Protein AF-A0A6P5YUI1-F1 (afdb_monomer)

Foldseek 3Di:
DAEAEEPADDPVLVVVLVVVLCVVVVHDDDDPWDFPDFDADPVRHTQWTAIPPGDIDGDDDDDDDDDDQPQPPQPAEQEQQQDGPDPPDGDFAQNHFYQAPVVRDTDGDNAPVRRVVSVVSNVVSVVCVVVVHDDDGHHDWDWDWDDDDPDIYIYTHDHDDDKDKAFASPSPDPHGYIYMD

Nearest PDB structures (foldseek):
  7btj-assembly4_D  TM=9.429E-01  e=5.957E-18  Cenchrus americanus
  5jcl-assembly2_B  TM=9.118E-01  e=2.483E-18  Oryza sativa Japonica Group
  7bvi-assembly1_A  TM=9.181E-01  e=5.596E-18  Cenchrus americanus
  5jcl-assembly1_A  TM=9.139E-01  e=5.596E-18  Oryza sativa Japonica Group
  6krt-assembly2_B  TM=9.156E-01  e=1.429E-17  Deschampsia antarctica

Organism: Durio zibethinus (NCBI:txid66656)

Structure (mmCIF, N/CA/C/O backbone):
data_AF-A0A6P5YUI1-F1
#
_entry.id   AF-A0A6P5YUI1-F1
#
loop_
_atom_site.group_PDB
_atom_site.id
_atom_site.type_symbol
_atom_site.label_atom_id
_atom_site.label_alt_id
_atom_site.label_comp_id
_atom_site.label_asym_id
_atom_site.label_entity_id
_atom_site.label_seq_id
_atom_site.pdbx_PDB_ins_code
_atom_site.Cartn_x
_atom_site.Cartn_y
_atom_site.Cartn_z
_atom_site.occupancy
_atom_site.B_iso_or_equiv
_atom_site.auth_seq_id
_atom_site.auth_comp_id
_atom_site.auth_asym_id
_atom_site.auth_atom_id
_atom_site.pdbx_PDB_model_num
ATOM 1 N N . MET A 1 1 ? 21.558 6.296 0.530 1.00 33.91 1 MET A N 1
ATOM 2 C CA . MET A 1 1 ? 20.127 6.399 0.878 1.00 33.91 1 MET A CA 1
ATOM 3 C C . MET A 1 1 ? 19.526 7.570 0.117 1.00 33.91 1 MET A C 1
ATOM 5 O O . MET A 1 1 ? 19.720 8.718 0.504 1.00 33.91 1 MET A O 1
ATOM 9 N N . VAL A 1 2 ? 18.907 7.284 -1.026 1.00 38.41 2 VAL A N 1
ATOM 10 C CA . VAL A 1 2 ? 18.010 8.235 -1.693 1.00 38.41 2 VAL A CA 1
ATOM 11 C C . VAL A 1 2 ? 16.747 8.286 -0.837 1.00 38.41 2 VAL A C 1
ATOM 13 O O . VAL A 1 2 ? 16.292 7.231 -0.417 1.00 38.41 2 VAL A O 1
ATOM 16 N N . SER A 1 3 ? 16.256 9.473 -0.491 1.00 35.56 3 SER A N 1
ATOM 17 C CA . SER A 1 3 ? 14.959 9.656 0.165 1.00 35.56 3 SER A CA 1
ATOM 18 C C . SER A 1 3 ? 14.182 10.624 -0.707 1.00 35.56 3 SER A C 1
ATOM 20 O O . SER A 1 3 ? 14.600 11.772 -0.867 1.00 35.56 3 SER A O 1
ATOM 22 N N . VAL A 1 4 ? 13.136 10.105 -1.339 1.00 47.56 4 VAL A N 1
ATOM 23 C CA . VAL A 1 4 ? 12.165 10.869 -2.123 1.00 47.56 4 VAL A CA 1
ATOM 24 C C . VAL A 1 4 ? 10.967 11.082 -1.213 1.00 47.56 4 VAL A C 1
ATOM 26 O O . VAL A 1 4 ? 10.466 10.105 -0.664 1.00 47.56 4 VAL A O 1
ATOM 29 N N . HIS A 1 5 ? 10.564 12.334 -1.027 1.00 42.25 5 HIS A N 1
ATOM 30 C CA . HIS A 1 5 ? 9.388 12.723 -0.256 1.00 42.25 5 HIS A CA 1
ATOM 31 C C . HIS A 1 5 ? 8.395 13.315 -1.258 1.00 42.25 5 HIS A C 1
ATOM 33 O O . HIS A 1 5 ? 8.744 14.282 -1.941 1.00 42.25 5 HIS A O 1
ATOM 39 N N . CYS A 1 6 ? 7.227 12.689 -1.409 1.00 47.78 6 CYS A N 1
ATOM 40 C CA . CYS A 1 6 ? 6.253 13.073 -2.430 1.00 47.78 6 CYS A CA 1
ATOM 41 C C . CYS A 1 6 ? 4.835 13.228 -1.865 1.00 47.78 6 CYS A C 1
ATOM 43 O O . CYS A 1 6 ? 4.167 12.204 -1.702 1.00 47.78 6 CYS A O 1
ATOM 45 N N . PRO A 1 7 ? 4.366 14.457 -1.597 1.00 40.66 7 PRO A N 1
ATOM 46 C CA . PRO A 1 7 ? 2.944 14.762 -1.485 1.00 40.66 7 PRO A CA 1
ATOM 47 C C . PRO A 1 7 ? 2.399 15.305 -2.815 1.00 40.66 7 PRO A C 1
ATOM 49 O O . PRO A 1 7 ? 2.278 16.505 -2.949 1.00 40.66 7 PRO A O 1
ATOM 52 N N . GLY A 1 8 ? 2.104 14.438 -3.789 1.00 46.53 8 GLY A N 1
ATOM 53 C CA . GLY A 1 8 ? 1.708 14.818 -5.159 1.00 46.53 8 GLY A CA 1
ATOM 54 C C . GLY A 1 8 ? 2.676 14.237 -6.196 1.00 46.53 8 GLY A C 1
ATOM 55 O O . GLY A 1 8 ? 3.890 14.446 -6.176 1.00 46.53 8 GLY A O 1
ATOM 56 N N . PHE A 1 9 ? 2.174 13.343 -7.038 1.00 54.16 9 PHE A N 1
ATOM 57 C CA . PHE A 1 9 ? 2.972 12.296 -7.683 1.00 54.16 9 PHE A CA 1
ATOM 58 C C . PHE A 1 9 ? 2.935 12.451 -9.197 1.00 54.16 9 PHE A C 1
ATOM 60 O O . PHE A 1 9 ? 1.870 12.354 -9.795 1.00 54.16 9 PHE A O 1
ATOM 67 N N . SER A 1 10 ? 4.107 12.581 -9.826 1.00 56.62 10 SER A N 1
ATOM 68 C CA . SER A 1 10 ? 4.243 12.418 -11.277 1.00 56.62 10 SER A CA 1
ATOM 69 C C . SER A 1 10 ? 4.590 10.958 -11.564 1.00 56.62 10 SER A C 1
ATOM 71 O O . SER A 1 10 ? 5.744 10.552 -11.352 1.00 56.62 10 SER A O 1
ATOM 73 N N . PRO A 1 11 ? 3.654 10.154 -12.105 1.00 63.16 11 PRO A N 1
ATOM 74 C CA . PRO A 1 11 ? 3.940 8.765 -12.444 1.00 63.16 11 PRO A CA 1
ATOM 75 C C . PRO A 1 11 ? 5.081 8.666 -13.459 1.00 63.16 11 PRO A C 1
ATOM 77 O O . PRO A 1 11 ? 5.866 7.720 -13.440 1.00 63.16 11 PRO A O 1
ATOM 80 N N . LEU A 1 12 ? 5.201 9.658 -14.347 1.00 62.53 12 LEU A N 1
ATOM 81 C CA . LEU A 1 12 ? 6.101 9.618 -15.491 1.00 62.53 12 LEU A CA 1
ATOM 82 C C . LEU A 1 12 ? 7.571 9.817 -15.096 1.00 62.53 12 LEU A C 1
ATOM 84 O O . LEU A 1 12 ? 8.423 9.036 -15.526 1.00 62.53 12 LEU A O 1
ATOM 88 N N . ALA A 1 13 ? 7.871 10.807 -14.246 1.00 62.62 13 ALA A N 1
ATOM 89 C CA . ALA A 1 13 ? 9.236 11.076 -13.786 1.00 62.62 13 ALA A CA 1
ATOM 90 C C . ALA A 1 13 ? 9.784 9.915 -12.940 1.00 62.62 13 ALA A C 1
ATOM 92 O O . ALA A 1 13 ? 10.922 9.470 -13.128 1.00 62.62 13 ALA A O 1
ATOM 93 N N . LEU A 1 14 ? 8.944 9.348 -12.067 1.00 66.25 14 LEU A N 1
ATOM 94 C CA . LEU A 1 14 ? 9.307 8.179 -11.275 1.00 66.25 14 LEU A CA 1
ATOM 95 C C . LEU A 1 14 ? 9.553 6.957 -12.165 1.00 66.25 14 LEU A C 1
ATOM 97 O O . LEU A 1 14 ? 10.593 6.305 -12.037 1.00 66.25 14 LEU A O 1
ATOM 101 N N . LEU A 1 15 ? 8.636 6.671 -13.092 1.00 72.25 15 LEU A N 1
ATOM 102 C CA . LEU A 1 15 ? 8.754 5.535 -14.001 1.00 72.25 15 LEU A CA 1
ATOM 103 C C . LEU A 1 15 ? 10.006 5.649 -14.874 1.00 72.25 15 LEU A C 1
ATOM 105 O O . LEU A 1 15 ? 10.654 4.636 -15.135 1.00 72.25 15 LEU A O 1
ATOM 109 N N . LEU A 1 16 ? 10.362 6.858 -15.314 1.00 69.38 16 LEU A N 1
ATOM 110 C CA . LEU A 1 16 ? 11.584 7.109 -16.073 1.00 69.38 16 LEU A CA 1
ATOM 111 C C . LEU A 1 16 ? 12.833 6.860 -15.217 1.00 69.38 16 LEU A C 1
ATOM 113 O O . LEU A 1 16 ? 13.726 6.132 -15.653 1.00 69.38 16 LEU A O 1
ATOM 117 N N . SER A 1 17 ? 12.859 7.361 -13.976 1.00 70.62 17 SER A N 1
ATOM 118 C CA . SER A 1 17 ? 13.970 7.111 -13.046 1.00 70.62 17 SER A CA 1
ATOM 119 C C . SER A 1 17 ? 14.163 5.613 -12.769 1.00 70.62 17 SER A C 1
ATOM 121 O O . SER A 1 17 ? 15.284 5.111 -12.812 1.00 70.62 17 SER A O 1
ATOM 123 N N . MET A 1 18 ? 13.073 4.862 -12.564 1.00 75.31 18 MET A N 1
ATOM 124 C CA . MET A 1 18 ? 13.122 3.415 -12.334 1.00 75.31 18 MET A CA 1
ATOM 125 C C . MET A 1 18 ? 13.614 2.665 -13.565 1.00 75.31 18 MET A C 1
ATOM 127 O O . MET A 1 18 ? 14.425 1.754 -13.431 1.00 75.31 18 MET A O 1
ATOM 131 N N . ARG A 1 19 ? 13.161 3.053 -14.765 1.00 73.50 19 ARG A N 1
ATOM 132 C CA . ARG A 1 19 ? 13.632 2.450 -16.019 1.00 73.50 19 ARG A CA 1
ATOM 133 C C . ARG A 1 19 ? 15.140 2.594 -16.159 1.00 73.50 19 ARG A C 1
ATOM 135 O O . ARG A 1 19 ? 15.795 1.605 -16.456 1.00 73.50 19 ARG A O 1
ATOM 142 N N . ILE A 1 20 ? 15.674 3.790 -15.923 1.00 70.44 20 ILE A N 1
ATOM 143 C CA . ILE A 1 20 ? 17.103 4.050 -16.115 1.00 70.44 20 ILE A CA 1
ATOM 144 C C . ILE A 1 20 ? 17.933 3.328 -15.050 1.00 70.44 20 ILE A C 1
ATOM 146 O O . ILE A 1 20 ? 18.902 2.660 -15.394 1.00 70.44 20 ILE A O 1
ATOM 150 N N . VAL A 1 21 ? 17.520 3.358 -13.778 1.00 75.25 21 VAL A N 1
ATOM 151 C CA . VAL A 1 21 ? 18.238 2.633 -12.713 1.00 75.25 21 VAL A CA 1
ATOM 152 C C . VAL A 1 21 ? 18.229 1.121 -12.947 1.00 75.25 21 VAL A C 1
ATOM 154 O O . VAL A 1 21 ? 19.249 0.467 -12.742 1.00 75.25 21 VAL A O 1
ATOM 157 N N . ASN A 1 22 ? 17.106 0.562 -13.398 1.00 79.38 22 ASN A N 1
ATOM 158 C CA . ASN A 1 22 ? 17.002 -0.865 -13.696 1.00 79.38 22 ASN A CA 1
ATOM 159 C C . ASN A 1 22 ? 17.818 -1.243 -14.943 1.00 79.38 22 ASN A C 1
ATOM 161 O O . ASN A 1 22 ? 18.540 -2.238 -14.916 1.00 79.38 22 ASN A O 1
ATOM 165 N N . ALA A 1 23 ? 17.772 -0.425 -15.999 1.00 79.19 23 ALA A N 1
ATOM 166 C CA . ALA A 1 23 ? 18.559 -0.640 -17.212 1.00 79.19 23 ALA A CA 1
ATOM 167 C C . ALA A 1 23 ? 20.071 -0.586 -16.935 1.00 79.19 23 ALA A C 1
ATOM 169 O O . ALA A 1 23 ? 20.799 -1.471 -17.377 1.00 79.19 23 ALA A O 1
ATOM 170 N N . ASN A 1 24 ? 20.534 0.371 -16.121 1.00 78.50 24 ASN A N 1
ATOM 171 C CA . ASN A 1 24 ? 21.935 0.465 -15.685 1.00 78.50 24 ASN A CA 1
ATOM 172 C C . ASN A 1 24 ? 22.405 -0.773 -14.901 1.00 78.50 24 ASN A C 1
ATOM 174 O O . ASN A 1 24 ? 23.604 -0.999 -14.764 1.00 78.50 24 ASN A O 1
ATOM 178 N N . LYS A 1 25 ? 21.470 -1.577 -14.386 1.00 81.44 25 LYS A N 1
ATOM 179 C CA . LYS A 1 25 ? 21.729 -2.824 -13.656 1.00 81.44 25 LYS A CA 1
ATOM 180 C C . LYS A 1 25 ? 21.504 -4.075 -14.510 1.00 81.44 25 LYS A C 1
ATOM 182 O O . LYS A 1 25 ? 21.452 -5.175 -13.973 1.00 81.44 25 LYS A O 1
ATOM 187 N N . GLY A 1 26 ? 21.353 -3.918 -15.827 1.00 84.94 26 GLY A N 1
ATOM 188 C CA . GLY A 1 26 ? 21.152 -5.024 -16.766 1.00 84.94 26 GLY A CA 1
ATOM 189 C C . GLY A 1 26 ? 19.742 -5.623 -16.750 1.00 84.94 26 GLY A C 1
ATOM 190 O O . GLY A 1 26 ? 19.509 -6.647 -17.388 1.00 84.94 26 GLY A O 1
ATOM 191 N N . ILE A 1 27 ? 18.782 -5.003 -16.053 1.00 85.44 27 ILE A N 1
ATOM 192 C CA . ILE A 1 27 ? 17.396 -5.479 -16.008 1.00 85.44 27 ILE A CA 1
ATOM 193 C C . ILE A 1 27 ? 16.668 -5.008 -17.269 1.00 85.44 27 ILE A C 1
ATOM 195 O O . ILE A 1 27 ? 16.445 -3.810 -17.471 1.00 85.44 27 ILE A O 1
ATOM 199 N N . LYS A 1 28 ? 16.236 -5.961 -18.101 1.00 83.88 28 LYS A N 1
ATOM 200 C CA . LYS A 1 28 ? 15.398 -5.678 -19.268 1.00 83.88 28 LYS A CA 1
ATOM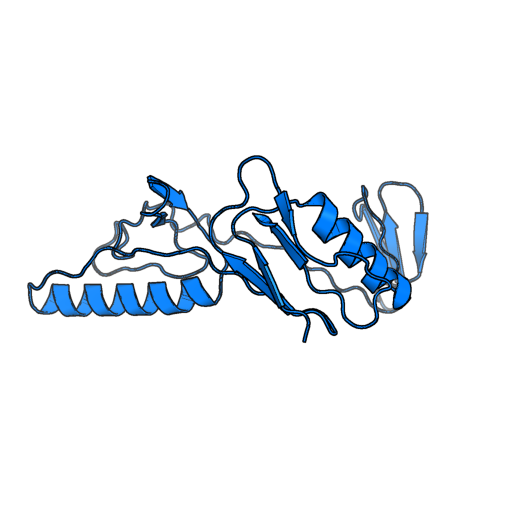 201 C C . LYS A 1 28 ? 13.934 -5.523 -18.851 1.00 83.88 28 LYS A C 1
ATOM 203 O O . LYS A 1 28 ? 13.347 -6.433 -18.278 1.00 83.88 28 LYS A O 1
ATOM 208 N N . ILE A 1 29 ? 13.328 -4.381 -19.181 1.00 83.12 29 ILE A N 1
ATOM 209 C CA . ILE A 1 29 ? 11.907 -4.110 -18.924 1.00 83.12 29 ILE A CA 1
ATOM 210 C C . ILE A 1 29 ? 11.150 -4.101 -20.250 1.00 83.12 29 ILE A C 1
ATOM 212 O O . ILE A 1 29 ? 11.406 -3.251 -21.101 1.00 83.12 29 ILE A O 1
ATOM 216 N N . ILE A 1 30 ? 10.182 -5.004 -20.397 1.00 83.31 30 ILE A N 1
ATOM 217 C CA . ILE A 1 30 ? 9.278 -5.066 -21.551 1.00 83.31 30 ILE A CA 1
ATOM 218 C C . ILE A 1 30 ? 7.912 -4.533 -21.104 1.00 83.31 30 ILE A C 1
ATOM 220 O O . ILE A 1 30 ? 7.391 -4.948 -20.072 1.00 83.31 30 ILE A O 1
ATOM 224 N N . LYS A 1 31 ? 7.354 -3.563 -21.834 1.00 83.75 31 LYS A N 1
ATOM 225 C CA . LYS A 1 31 ? 6.094 -2.879 -21.486 1.00 83.75 31 LYS A CA 1
ATOM 226 C C . LYS A 1 31 ? 5.061 -3.040 -22.591 1.00 83.75 31 LYS A C 1
ATOM 228 O O . LYS A 1 31 ? 5.410 -3.392 -23.711 1.00 83.75 31 LYS A O 1
ATOM 233 N N . GLY A 1 32 ? 3.804 -2.725 -22.275 1.00 83.62 32 GLY A N 1
ATOM 234 C CA . GLY A 1 32 ? 2.720 -2.719 -23.263 1.00 83.62 32 GLY A CA 1
ATOM 235 C C . GLY A 1 32 ? 2.382 -4.112 -23.795 1.00 83.62 32 GLY A C 1
ATOM 236 O O . GLY A 1 32 ? 1.893 -4.244 -24.910 1.00 83.62 32 GLY A O 1
ATOM 237 N N . THR A 1 33 ? 2.670 -5.152 -23.015 1.00 87.94 33 THR A N 1
ATOM 238 C CA . THR A 1 33 ? 2.432 -6.544 -23.385 1.00 87.94 33 THR A CA 1
ATOM 239 C C . THR A 1 33 ? 2.009 -7.346 -22.161 1.00 87.94 33 THR A C 1
ATOM 241 O O . THR A 1 33 ? 2.155 -6.886 -21.029 1.00 87.94 33 THR A O 1
ATOM 244 N N . VAL A 1 34 ? 1.478 -8.539 -22.397 1.00 85.69 34 VAL A N 1
ATOM 245 C CA . VAL A 1 34 ? 1.067 -9.502 -21.371 1.00 85.69 34 VAL A CA 1
ATOM 246 C C . VAL A 1 34 ? 1.570 -10.884 -21.766 1.00 85.69 34 VAL A C 1
ATOM 248 O O . VAL A 1 34 ? 1.728 -11.158 -22.960 1.00 85.69 34 VAL A O 1
ATOM 251 N N . ALA A 1 35 ? 1.812 -11.751 -20.785 1.00 87.56 35 ALA A N 1
ATOM 252 C CA . ALA A 1 35 ? 2.045 -13.162 -21.060 1.00 87.56 35 ALA A CA 1
ATOM 253 C C . ALA A 1 35 ? 0.754 -13.790 -21.610 1.00 87.56 35 ALA A C 1
ATOM 255 O O . ALA A 1 35 ? -0.316 -13.626 -21.029 1.00 87.56 35 ALA A O 1
ATOM 256 N N . VAL A 1 36 ? 0.855 -14.481 -22.743 1.00 91.19 36 VAL A N 1
ATOM 257 C CA . VAL A 1 36 ? -0.258 -15.198 -23.398 1.00 91.19 36 VAL A CA 1
ATOM 258 C C . VAL A 1 36 ? -0.044 -16.709 -23.419 1.00 91.19 36 VAL A C 1
ATOM 260 O O . VAL A 1 36 ? -0.925 -17.455 -23.831 1.00 91.19 36 VAL A O 1
ATOM 263 N N . GLY A 1 37 ? 1.125 -17.170 -22.982 1.00 89.00 37 GLY A N 1
ATOM 264 C CA . GLY A 1 37 ? 1.431 -18.583 -22.851 1.00 89.00 37 GLY A CA 1
ATOM 265 C C . GLY A 1 37 ? 2.841 -18.812 -22.331 1.00 89.00 37 GLY A C 1
ATOM 266 O O . GLY A 1 37 ? 3.658 -17.893 -22.273 1.00 89.00 37 GLY A O 1
ATOM 267 N N . PHE A 1 38 ? 3.117 -20.064 -21.995 1.00 92.31 38 PHE A N 1
ATOM 268 C CA . PHE A 1 38 ? 4.413 -20.534 -21.523 1.00 92.31 38 PHE A CA 1
ATOM 269 C C . PHE A 1 38 ? 4.779 -21.807 -22.284 1.00 92.31 38 PHE A C 1
ATOM 271 O O . PHE A 1 38 ? 3.888 -22.552 -22.702 1.00 92.31 38 PHE A O 1
ATOM 278 N N . THR A 1 39 ? 6.068 -22.043 -22.505 1.00 90.31 39 THR A N 1
ATOM 279 C CA . THR A 1 39 ? 6.565 -23.354 -22.947 1.00 90.31 39 THR A CA 1
ATOM 280 C C . THR A 1 39 ? 7.276 -24.034 -21.797 1.00 90.31 39 THR A C 1
ATOM 282 O O . THR A 1 39 ? 7.910 -23.366 -20.978 1.00 90.31 39 THR A O 1
ATOM 285 N N . SER A 1 40 ? 7.204 -25.360 -21.777 1.00 92.94 40 SER A N 1
ATOM 286 C CA . SER A 1 40 ? 7.905 -26.183 -20.801 1.00 92.94 40 SER A CA 1
ATOM 287 C C . SER A 1 40 ? 8.829 -27.177 -21.491 1.00 92.94 40 SER A C 1
ATOM 289 O O . SER A 1 40 ? 8.590 -27.550 -22.642 1.00 92.94 40 SER A O 1
ATOM 291 N N . ASP A 1 41 ? 9.891 -27.583 -20.802 1.00 91.25 41 ASP A N 1
ATOM 292 C CA . ASP A 1 41 ? 10.731 -28.698 -21.238 1.00 91.25 41 ASP A CA 1
ATOM 293 C C . ASP A 1 41 ? 10.055 -30.064 -20.987 1.00 91.25 41 ASP A C 1
ATOM 295 O O . ASP A 1 41 ? 8.902 -30.147 -20.554 1.00 91.25 41 ASP A O 1
ATOM 299 N N . SER A 1 42 ? 10.773 -31.159 -21.257 1.00 93.88 42 SER A N 1
ATOM 300 C CA . SER A 1 42 ? 10.275 -32.523 -21.033 1.00 93.88 42 SER A CA 1
ATOM 301 C C . SER A 1 42 ? 10.013 -32.864 -19.562 1.00 93.88 42 SER A C 1
ATOM 303 O O . SER A 1 42 ? 9.314 -33.837 -19.292 1.00 93.88 42 SER A O 1
ATOM 305 N N . ASN A 1 43 ? 10.565 -32.090 -18.623 1.00 92.25 43 ASN A N 1
ATOM 306 C CA . ASN A 1 43 ? 10.368 -32.258 -17.184 1.00 92.25 43 ASN A CA 1
ATOM 307 C C . ASN A 1 43 ? 9.191 -31.415 -16.664 1.00 92.25 43 ASN A C 1
ATOM 309 O O . ASN A 1 43 ? 8.830 -31.518 -15.493 1.00 92.25 43 ASN A O 1
ATOM 313 N N . GLY A 1 44 ? 8.576 -30.598 -17.526 1.00 87.94 44 GLY A N 1
ATOM 314 C CA . GLY A 1 44 ? 7.489 -29.691 -17.167 1.00 87.94 44 GLY A CA 1
ATOM 315 C C . GLY A 1 44 ? 7.959 -28.334 -16.638 1.00 87.94 44 GLY A C 1
ATOM 316 O O . GLY A 1 44 ? 7.115 -27.506 -16.291 1.00 87.94 44 GLY A O 1
ATOM 317 N N . GLU A 1 45 ? 9.267 -28.058 -16.617 1.00 85.31 45 GLU A N 1
ATOM 318 C CA . GLU A 1 45 ? 9.804 -26.774 -16.162 1.00 85.31 45 GLU A CA 1
ATOM 319 C C . GLU A 1 45 ? 9.569 -25.687 -17.212 1.00 85.31 45 GLU A C 1
ATOM 321 O O . GLU A 1 45 ? 9.836 -25.887 -18.398 1.00 85.31 45 GLU A O 1
ATOM 326 N N . VAL A 1 46 ? 9.067 -24.523 -16.786 1.00 88.19 46 VAL A N 1
ATOM 327 C CA . VAL A 1 46 ? 8.812 -23.389 -17.687 1.00 88.19 46 VAL A CA 1
ATOM 328 C C . VAL A 1 46 ? 10.135 -22.824 -18.196 1.00 88.19 46 VAL A C 1
ATOM 330 O O . VAL A 1 46 ? 10.950 -22.332 -17.420 1.00 88.19 46 VAL A O 1
ATOM 333 N N . THR A 1 47 ? 10.315 -22.836 -19.514 1.00 88.69 47 THR A N 1
ATOM 334 C CA . THR A 1 47 ? 11.550 -22.406 -20.186 1.00 88.69 47 THR A CA 1
ATOM 335 C C . THR A 1 47 ? 11.389 -21.119 -20.981 1.00 88.69 47 THR A C 1
ATOM 337 O O . THR A 1 47 ? 12.377 -20.415 -21.193 1.00 88.69 47 THR A O 1
ATOM 340 N N . GLU A 1 48 ? 10.172 -20.773 -21.408 1.00 88.31 48 GLU A N 1
ATOM 341 C CA . GLU A 1 48 ? 9.921 -19.540 -22.159 1.00 88.31 48 GLU A CA 1
ATOM 342 C C . GLU A 1 48 ? 8.572 -18.909 -21.805 1.00 88.31 48 GLU A C 1
ATOM 344 O O . GLU A 1 48 ? 7.592 -19.598 -21.508 1.00 88.31 48 GLU A O 1
ATOM 349 N N . VAL A 1 49 ? 8.513 -17.577 -21.897 1.00 88.06 49 VAL A N 1
ATOM 350 C CA . VAL A 1 49 ? 7.262 -16.807 -21.859 1.00 88.06 49 VAL A CA 1
ATOM 351 C C . VAL A 1 49 ? 6.929 -16.299 -23.259 1.00 88.06 49 VAL A C 1
ATOM 353 O O . VAL A 1 49 ? 7.764 -15.699 -23.940 1.00 88.06 49 VAL A O 1
ATOM 356 N N . LYS A 1 50 ? 5.685 -16.520 -23.685 1.00 85.94 50 LYS A N 1
ATOM 357 C CA . LYS A 1 50 ? 5.126 -15.963 -24.918 1.00 85.94 50 LYS A CA 1
ATOM 358 C C . LYS A 1 50 ? 4.401 -14.676 -24.579 1.00 85.94 50 LYS A C 1
ATOM 360 O O . LYS A 1 50 ? 3.467 -14.682 -23.777 1.00 85.94 50 LYS A O 1
ATOM 365 N N . LEU A 1 51 ? 4.816 -13.577 -25.193 1.00 88.25 51 LEU A N 1
ATOM 366 C CA . LEU A 1 51 ? 4.199 -12.270 -24.998 1.00 88.25 51 LEU A CA 1
ATOM 367 C C . LEU A 1 51 ? 3.208 -11.969 -26.133 1.00 88.25 51 LEU A C 1
ATOM 369 O O . LEU A 1 51 ? 3.380 -12.431 -27.258 1.00 88.25 51 LEU A O 1
ATOM 373 N N . LYS A 1 52 ? 2.152 -11.197 -25.839 1.00 84.50 52 LYS A N 1
ATOM 374 C CA . LYS A 1 52 ? 1.083 -10.857 -26.802 1.00 84.50 52 LYS A CA 1
ATOM 375 C C . LYS A 1 52 ? 1.604 -10.167 -28.070 1.00 84.50 52 LYS A C 1
ATOM 377 O O . LYS A 1 52 ? 1.019 -10.319 -29.137 1.00 84.50 52 LYS A O 1
ATOM 382 N N . VAL A 1 53 ? 2.690 -9.409 -27.948 1.00 71.31 53 VAL A N 1
ATOM 383 C CA . VAL A 1 53 ? 3.446 -8.867 -29.083 1.00 71.31 53 VAL A CA 1
ATOM 384 C C . VAL A 1 53 ? 4.572 -9.861 -29.354 1.00 71.31 53 VAL A C 1
ATOM 386 O O . VAL A 1 53 ? 5.368 -10.105 -28.453 1.00 71.31 53 VAL A O 1
ATOM 389 N N . ALA A 1 54 ? 4.549 -10.493 -30.529 1.00 56.72 54 ALA A N 1
ATOM 390 C CA . ALA A 1 54 ? 5.186 -11.773 -30.856 1.00 56.72 54 ALA A CA 1
ATOM 391 C C . ALA A 1 54 ? 6.721 -11.837 -30.681 1.00 56.72 54 ALA A C 1
ATOM 393 O O . ALA A 1 54 ? 7.469 -11.927 -31.649 1.00 56.72 54 ALA A O 1
ATOM 394 N N . GLU A 1 55 ? 7.187 -11.870 -29.436 1.00 61.34 55 GLU A N 1
ATOM 395 C CA . GLU A 1 55 ? 8.550 -12.236 -29.060 1.00 61.34 55 GLU A CA 1
ATOM 396 C C . GLU A 1 55 ? 8.490 -13.347 -28.003 1.00 61.34 55 GLU A C 1
ATOM 398 O O . GLU A 1 55 ? 7.831 -13.207 -26.966 1.00 61.34 55 GLU A O 1
ATOM 403 N N . CYS A 1 56 ? 9.164 -14.466 -28.281 1.00 63.03 56 CYS A N 1
ATOM 404 C CA . CYS A 1 56 ? 9.377 -15.541 -27.313 1.00 63.03 56 CYS A CA 1
ATOM 405 C C . CYS A 1 56 ? 10.704 -15.295 -26.596 1.00 63.03 56 CYS A C 1
ATOM 407 O O . CYS A 1 56 ? 11.716 -15.011 -27.238 1.00 63.03 56 CYS A O 1
ATOM 409 N N . TRP A 1 57 ? 10.690 -15.393 -25.269 1.00 66.69 57 TRP A N 1
ATOM 410 C CA . TRP A 1 57 ? 11.855 -15.113 -24.435 1.00 66.69 57 TRP A CA 1
ATOM 411 C C . TRP A 1 57 ? 12.240 -16.349 -23.638 1.00 66.69 57 TRP A C 1
ATOM 413 O O . TRP A 1 57 ? 11.440 -16.827 -22.835 1.00 66.69 57 TRP A O 1
ATOM 423 N N . LYS A 1 58 ? 13.477 -16.820 -23.832 1.00 71.75 58 LYS A N 1
ATOM 424 C CA . LYS A 1 58 ? 14.071 -17.897 -23.037 1.00 71.75 58 LYS A CA 1
ATOM 425 C C . LYS A 1 58 ? 14.385 -17.401 -21.629 1.00 71.75 58 LYS A C 1
ATOM 427 O O . LYS A 1 58 ? 14.985 -16.339 -21.460 1.00 71.75 58 LYS A O 1
ATOM 432 N N . LEU A 1 59 ? 13.977 -18.171 -20.630 1.00 72.81 59 LEU A N 1
ATOM 433 C CA . LEU A 1 59 ? 14.061 -17.833 -19.215 1.00 72.81 59 LEU A CA 1
ATOM 434 C C . LEU A 1 59 ? 14.701 -18.976 -18.424 1.00 72.81 59 LEU A C 1
ATOM 436 O O . LEU A 1 59 ? 14.655 -20.137 -18.819 1.00 72.81 59 LEU A O 1
ATOM 440 N N . THR A 1 60 ? 15.295 -18.622 -17.287 1.00 66.94 60 THR A N 1
ATOM 441 C CA . THR A 1 60 ? 15.811 -19.576 -16.288 1.00 66.94 60 THR A CA 1
ATOM 442 C C . THR A 1 60 ? 14.939 -19.601 -15.034 1.00 66.94 60 THR A C 1
ATOM 444 O O . THR A 1 60 ? 14.833 -20.625 -14.377 1.00 66.94 60 THR A O 1
ATOM 447 N N . LEU A 1 61 ? 14.301 -18.476 -14.699 1.00 59.88 61 LEU A N 1
ATOM 448 C CA . LEU A 1 61 ? 13.374 -18.359 -13.580 1.00 59.88 61 LEU A CA 1
ATOM 449 C C . LEU A 1 61 ? 12.267 -17.373 -13.954 1.00 59.88 61 LEU A C 1
ATOM 451 O O . LEU A 1 61 ? 12.548 -16.297 -14.488 1.00 59.88 61 LEU A O 1
ATOM 455 N N . LEU A 1 62 ? 11.024 -17.731 -13.640 1.00 75.19 62 LEU A N 1
ATOM 456 C CA . LEU A 1 62 ? 9.860 -16.866 -13.776 1.00 75.19 62 LEU A CA 1
ATOM 457 C C . LEU A 1 62 ? 9.270 -16.595 -12.390 1.00 75.19 62 LEU A C 1
ATOM 459 O O . LEU A 1 62 ? 8.861 -17.521 -11.696 1.00 75.19 62 LEU A O 1
ATOM 463 N N . LEU A 1 63 ? 9.193 -15.319 -12.010 1.00 70.19 63 LEU A N 1
ATOM 464 C CA . LEU A 1 63 ? 8.462 -14.872 -10.828 1.00 70.19 63 LEU A CA 1
ATOM 465 C C . LEU A 1 63 ? 7.184 -14.170 -11.290 1.00 70.19 63 LEU A C 1
ATOM 467 O O . LEU A 1 63 ? 7.255 -13.154 -11.982 1.00 70.19 63 LEU A O 1
ATOM 471 N N . VAL A 1 64 ? 6.028 -14.718 -10.920 1.00 76.44 64 VAL A N 1
ATOM 472 C CA . VAL A 1 64 ? 4.723 -14.117 -11.208 1.00 76.44 64 VAL A CA 1
ATOM 473 C C . VAL A 1 64 ? 4.165 -13.545 -9.914 1.00 76.44 64 VAL A C 1
ATOM 475 O O . VAL A 1 64 ? 4.042 -14.256 -8.921 1.00 76.44 64 VAL A O 1
ATOM 478 N N . LEU A 1 65 ? 3.822 -12.262 -9.940 1.00 63.16 65 LEU A N 1
ATOM 479 C CA . LEU A 1 65 ? 3.035 -11.620 -8.897 1.00 63.16 65 LEU A CA 1
ATOM 480 C C . LEU A 1 65 ? 1.642 -11.394 -9.481 1.00 63.16 65 LEU A C 1
ATOM 482 O O . LEU A 1 65 ? 1.486 -10.620 -10.424 1.00 63.16 65 LEU A O 1
ATOM 486 N N . VAL A 1 66 ? 0.660 -12.133 -8.969 1.00 60.97 66 VAL A N 1
ATOM 487 C CA . VAL A 1 66 ? -0.760 -11.913 -9.252 1.00 60.97 66 VAL A CA 1
ATOM 488 C C . VAL A 1 66 ? -1.372 -11.394 -7.962 1.00 60.97 66 VAL A C 1
ATOM 490 O O . VAL A 1 66 ? -1.310 -12.075 -6.941 1.00 60.97 66 VAL A O 1
ATOM 493 N N . GLU A 1 67 ? -1.923 -10.188 -8.000 1.00 58.62 67 GLU A N 1
ATOM 494 C CA . GLU A 1 67 ? -2.732 -9.658 -6.903 1.00 58.62 67 GLU A CA 1
ATOM 495 C C . GLU A 1 67 ? -4.087 -10.383 -6.946 1.00 58.62 67 GLU A C 1
ATOM 497 O O . GLU A 1 67 ? -4.838 -10.238 -7.913 1.00 58.62 67 GLU A O 1
ATOM 502 N N . ASP A 1 68 ? -4.369 -11.233 -5.950 1.00 51.25 68 ASP A N 1
ATOM 503 C CA . ASP A 1 68 ? -5.665 -11.907 -5.819 1.00 51.25 68 ASP A CA 1
ATOM 504 C C . ASP A 1 68 ? -6.543 -11.171 -4.802 1.00 51.25 68 ASP A C 1
ATOM 506 O O . ASP A 1 68 ? -6.150 -10.882 -3.671 1.00 51.25 68 ASP A O 1
ATOM 510 N N . LEU A 1 69 ? -7.746 -10.822 -5.247 1.00 52.75 69 LEU A N 1
ATOM 511 C CA . LEU A 1 69 ? -8.581 -9.801 -4.631 1.00 52.75 69 LEU A CA 1
ATOM 512 C C . LEU A 1 69 ? -9.507 -10.440 -3.586 1.00 52.75 69 LEU A C 1
ATOM 514 O O . LEU A 1 69 ? -10.661 -10.779 -3.874 1.00 52.75 69 LEU A O 1
ATOM 518 N N . LEU A 1 70 ? -9.044 -10.543 -2.337 1.00 46.84 70 LEU A N 1
ATOM 519 C CA . LEU A 1 70 ? -9.874 -10.966 -1.196 1.00 46.84 70 LEU A CA 1
ATOM 520 C C . LEU A 1 70 ? -10.931 -9.911 -0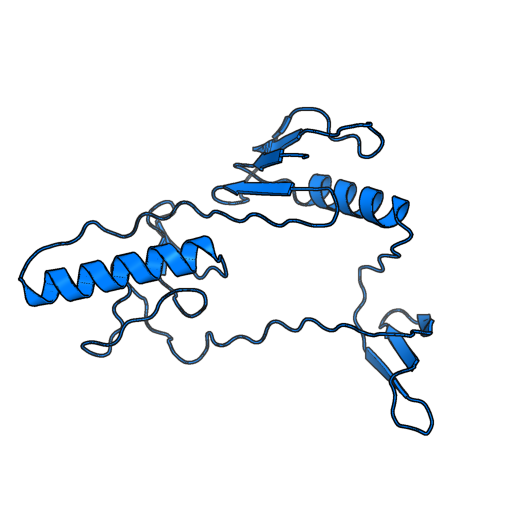.784 1.00 46.84 70 LEU A C 1
ATOM 522 O O . LEU A 1 70 ? -11.563 -10.026 0.262 1.00 46.84 70 LEU A O 1
ATOM 526 N N . GLN A 1 71 ? -11.187 -8.897 -1.618 1.00 50.72 71 GLN A N 1
ATOM 527 C CA . GLN A 1 71 ? -12.170 -7.831 -1.376 1.00 50.72 71 GLN A CA 1
ATOM 528 C C . GLN A 1 71 ? -13.638 -8.296 -1.490 1.00 50.72 71 GLN A C 1
ATOM 530 O O . GLN A 1 71 ? -14.562 -7.548 -1.169 1.00 50.72 71 GLN A O 1
ATOM 535 N N . ARG A 1 72 ? -13.911 -9.522 -1.964 1.00 46.00 72 ARG A N 1
ATOM 536 C CA . ARG A 1 72 ? -15.288 -9.941 -2.305 1.00 46.00 72 ARG A CA 1
ATOM 537 C C . ARG A 1 72 ? -16.169 -10.331 -1.113 1.00 46.00 72 ARG A C 1
ATOM 539 O O . ARG A 1 72 ? -17.388 -10.312 -1.276 1.00 46.00 72 ARG A O 1
ATOM 546 N N . TYR A 1 73 ? -15.605 -10.659 0.052 1.00 47.00 73 TYR A N 1
ATOM 547 C CA . TYR A 1 73 ? -16.373 -11.253 1.161 1.00 47.00 73 TYR A CA 1
ATOM 548 C C . TYR A 1 73 ? -16.792 -10.279 2.270 1.00 47.00 73 TYR A C 1
ATOM 550 O O . TYR A 1 73 ? -17.730 -10.577 3.004 1.00 47.00 73 TYR A O 1
ATOM 558 N N . LEU A 1 74 ? -16.185 -9.092 2.356 1.00 50.62 74 LEU A N 1
ATOM 559 C CA . LEU A 1 74 ? -16.535 -8.071 3.351 1.00 50.62 74 LEU A CA 1
ATOM 560 C C . LEU A 1 74 ? -17.008 -6.787 2.663 1.00 50.62 74 LEU A C 1
ATOM 562 O O . LEU A 1 74 ? -16.466 -5.708 2.871 1.00 50.62 74 LEU A O 1
ATOM 566 N N . LYS A 1 75 ? -18.059 -6.895 1.840 1.00 44.72 75 LYS A N 1
ATOM 567 C CA . LYS A 1 75 ? -18.795 -5.739 1.293 1.00 44.72 75 LYS A CA 1
ATOM 568 C C . LYS A 1 75 ? -19.630 -5.041 2.379 1.00 44.72 75 LYS A C 1
ATOM 570 O O . LYS A 1 75 ? -20.847 -4.923 2.265 1.00 44.72 75 LYS A O 1
ATOM 575 N N . GLY A 1 76 ? -18.982 -4.597 3.448 1.00 51.69 76 GLY A N 1
ATOM 576 C CA . GLY A 1 76 ? -19.560 -3.735 4.468 1.00 51.69 76 GLY A CA 1
ATOM 577 C C . GLY A 1 76 ? -18.719 -2.474 4.563 1.00 51.69 76 GLY A C 1
ATOM 578 O O . GLY A 1 76 ? -17.519 -2.563 4.792 1.00 51.69 76 GLY A O 1
ATOM 579 N N . ARG A 1 77 ? -19.337 -1.304 4.373 1.00 55.62 77 ARG A N 1
ATOM 580 C CA . ARG A 1 77 ? -18.693 -0.014 4.646 1.00 55.62 77 ARG A CA 1
ATOM 581 C C . ARG A 1 77 ? -18.270 -0.003 6.114 1.00 55.62 77 ARG A C 1
ATOM 583 O O . ARG A 1 77 ? -19.137 -0.022 6.987 1.00 55.62 77 ARG A O 1
ATOM 590 N N . LEU A 1 78 ? -16.970 -0.001 6.389 1.00 61.75 78 LEU A N 1
ATOM 591 C CA . LEU A 1 78 ? -16.470 0.181 7.745 1.00 61.75 78 LEU A CA 1
ATOM 592 C C . LEU A 1 78 ? -16.414 1.683 8.011 1.00 61.75 78 LEU A C 1
ATOM 594 O O . LEU A 1 78 ? -15.830 2.445 7.243 1.00 61.75 78 LEU A O 1
ATOM 598 N N . MET A 1 79 ? -17.039 2.125 9.097 1.00 71.38 79 MET A N 1
ATOM 599 C CA . MET A 1 79 ? -16.844 3.493 9.585 1.00 71.38 79 MET A CA 1
ATOM 600 C C . MET A 1 79 ? -15.475 3.605 10.285 1.00 71.38 79 MET A C 1
ATOM 602 O O . MET A 1 79 ? -14.728 2.629 10.364 1.00 71.38 79 MET A O 1
ATOM 606 N N . PHE A 1 80 ? -15.166 4.773 10.850 1.00 80.38 80 PHE A N 1
ATOM 607 C CA . PHE A 1 80 ? -13.897 5.164 11.493 1.00 80.38 80 PHE A CA 1
ATOM 608 C C . PHE A 1 80 ? -13.332 4.245 12.608 1.00 80.38 80 PHE A C 1
ATOM 610 O O . PHE A 1 80 ? -12.304 4.558 13.209 1.00 80.38 80 PHE A O 1
ATOM 617 N N . PHE A 1 81 ? -13.994 3.131 12.926 1.00 87.44 81 PHE A N 1
ATOM 618 C CA . PHE A 1 81 ? -13.653 2.203 14.011 1.00 87.44 81 PHE A CA 1
ATOM 619 C C . PHE A 1 81 ? -13.472 0.752 13.546 1.00 87.44 81 PHE A C 1
ATOM 621 O O . PHE A 1 81 ? -13.383 -0.143 14.384 1.00 87.44 81 PHE A O 1
ATOM 628 N N . PHE A 1 82 ? -13.456 0.499 12.229 1.00 90.38 82 PHE A N 1
ATOM 629 C CA . PHE A 1 82 ? -13.198 -0.826 11.640 1.00 90.38 82 PHE A CA 1
ATOM 630 C C . PHE A 1 82 ? -14.191 -1.929 12.034 1.00 90.38 82 PHE A C 1
ATOM 632 O O . PHE A 1 82 ? -13.930 -3.118 11.852 1.00 90.38 82 PHE A O 1
ATOM 639 N N . LYS A 1 83 ? -15.357 -1.541 12.558 1.00 88.31 83 LYS A N 1
ATOM 640 C CA . LYS A 1 83 ? -16.444 -2.447 12.927 1.00 88.31 83 LYS A CA 1
ATOM 641 C C . LYS A 1 83 ? -17.298 -2.766 11.703 1.00 88.31 83 LYS A C 1
ATOM 643 O O . LYS A 1 83 ? -17.732 -1.855 10.999 1.00 88.31 83 LYS A O 1
ATOM 648 N N . THR A 1 84 ? -17.548 -4.050 11.469 1.00 84.94 84 THR A N 1
ATOM 649 C CA . THR A 1 84 ? -18.426 -4.520 10.388 1.00 84.94 84 THR A CA 1
ATOM 650 C C . THR A 1 84 ? -19.905 -4.383 10.769 1.00 84.94 84 THR A C 1
ATOM 652 O O . THR A 1 84 ? -20.252 -4.013 11.893 1.00 84.94 84 THR A O 1
ATOM 655 N N . SER A 1 85 ? -20.803 -4.735 9.846 1.00 82.31 85 SER A N 1
ATOM 656 C CA . SER A 1 85 ? -22.234 -4.876 10.141 1.00 82.31 85 SER A CA 1
ATOM 657 C C . SER A 1 85 ? -22.557 -6.061 11.059 1.00 82.31 85 SER A C 1
ATOM 659 O O . SER A 1 85 ? -23.651 -6.110 11.617 1.00 82.31 85 SER A O 1
ATOM 661 N N . VAL A 1 86 ? -21.640 -7.023 11.218 1.00 81.94 86 VAL A N 1
ATOM 662 C CA . VAL A 1 86 ? -21.819 -8.155 12.131 1.00 81.94 86 VAL A CA 1
ATOM 663 C C . VAL A 1 86 ? -21.342 -7.737 13.529 1.00 81.94 86 VAL A C 1
ATOM 665 O O . VAL A 1 86 ? -20.205 -7.273 13.675 1.00 81.94 86 VAL A O 1
ATOM 668 N N . PRO A 1 87 ? -22.177 -7.882 14.577 1.00 83.25 87 PRO A N 1
ATOM 669 C CA . PRO A 1 87 ? -21.791 -7.523 15.936 1.00 83.25 87 PRO A CA 1
ATOM 670 C C . PRO A 1 87 ? -20.483 -8.193 16.362 1.00 83.25 87 PRO A C 1
ATOM 672 O O . PRO A 1 87 ? -20.292 -9.387 16.151 1.00 83.25 87 PRO A O 1
ATOM 675 N N . ASN A 1 88 ? -19.599 -7.414 16.988 1.00 83.44 88 ASN A N 1
ATOM 676 C CA . ASN A 1 88 ? -18.295 -7.854 17.500 1.00 83.44 88 ASN A CA 1
ATOM 677 C C . ASN A 1 88 ? -17.325 -8.414 16.441 1.00 83.44 88 ASN A C 1
ATOM 679 O O . ASN A 1 88 ? -16.325 -9.029 16.801 1.00 83.44 88 ASN A O 1
ATOM 683 N N . VAL A 1 89 ? -17.578 -8.171 15.152 1.00 87.75 89 VAL A N 1
ATOM 684 C CA . VAL A 1 89 ? -16.665 -8.525 14.05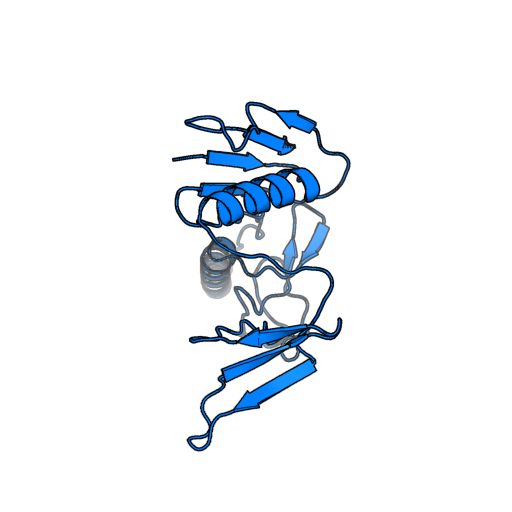8 1.00 87.75 89 VAL A CA 1
ATOM 685 C C . VAL A 1 89 ? -16.054 -7.254 13.474 1.00 87.75 89 VAL A C 1
ATOM 687 O O . VAL A 1 89 ? -16.769 -6.307 13.132 1.00 87.75 89 VAL A O 1
ATOM 690 N N . TYR A 1 90 ? -14.727 -7.254 13.345 1.00 88.94 90 TYR A N 1
ATOM 691 C CA . TYR A 1 90 ? -13.916 -6.133 12.870 1.00 88.94 90 TYR A CA 1
ATOM 692 C C . TYR A 1 90 ? -13.056 -6.567 11.680 1.00 88.94 90 TYR A C 1
ATOM 694 O O . TYR A 1 90 ? -12.682 -7.735 11.581 1.00 88.94 90 TYR A O 1
ATOM 702 N N . ALA A 1 91 ? -12.740 -5.629 10.791 1.00 89.69 91 ALA A N 1
ATOM 703 C CA . ALA A 1 91 ? -11.905 -5.864 9.615 1.00 89.69 91 ALA A CA 1
ATOM 704 C C . ALA A 1 91 ? -10.854 -4.758 9.491 1.00 89.69 91 ALA A C 1
ATOM 706 O O . ALA A 1 91 ? -11.183 -3.583 9.602 1.00 89.69 91 ALA A O 1
ATOM 707 N N . VAL A 1 92 ? -9.592 -5.135 9.293 1.00 93.19 92 VAL A N 1
ATOM 708 C CA . VAL A 1 92 ? -8.421 -4.240 9.328 1.00 93.19 92 VAL A CA 1
ATOM 709 C C . VAL A 1 92 ? -7.453 -4.592 8.198 1.00 93.19 92 VAL A C 1
ATOM 711 O O . VAL A 1 92 ? -7.531 -5.693 7.651 1.00 93.19 92 VAL A O 1
ATOM 714 N N . GLY A 1 93 ? -6.528 -3.689 7.870 1.00 90.88 93 GLY A N 1
ATOM 715 C CA . GLY A 1 93 ? -5.553 -3.897 6.795 1.00 90.88 93 GLY A CA 1
ATOM 716 C C . GLY A 1 93 ? -6.200 -4.072 5.419 1.00 90.88 93 GLY A C 1
ATOM 717 O O . GLY A 1 93 ? -7.258 -3.517 5.151 1.00 90.88 93 GLY A O 1
ATOM 718 N N . ASP A 1 94 ? -5.572 -4.873 4.562 1.00 89.00 94 ASP A N 1
ATOM 719 C CA . ASP A 1 94 ? -5.883 -4.986 3.128 1.00 89.00 94 ASP A CA 1
ATOM 720 C C . ASP A 1 94 ? -7.354 -5.339 2.824 1.00 89.00 94 ASP A C 1
ATOM 722 O O . ASP A 1 94 ? -7.911 -4.939 1.804 1.00 89.00 94 ASP A O 1
ATOM 726 N N . VAL A 1 95 ? -8.025 -6.062 3.728 1.00 85.69 95 VAL A N 1
ATOM 727 C CA . VAL A 1 95 ? -9.437 -6.459 3.564 1.00 85.69 95 VAL A CA 1
ATOM 728 C C . VAL A 1 95 ? -10.435 -5.379 3.997 1.00 85.69 95 VAL A C 1
ATOM 730 O O . VAL A 1 95 ? -11.641 -5.547 3.808 1.00 85.69 95 VAL A O 1
ATOM 733 N N . ALA A 1 96 ? -9.968 -4.288 4.609 1.00 87.88 96 ALA A N 1
ATOM 734 C CA . ALA A 1 96 ? -10.813 -3.216 5.108 1.00 87.88 96 ALA A CA 1
ATOM 735 C C . ALA A 1 96 ? -11.118 -2.189 4.009 1.00 87.88 96 ALA A C 1
ATOM 737 O O . ALA A 1 96 ? -10.223 -1.612 3.396 1.00 87.88 96 ALA A O 1
ATOM 738 N N . THR A 1 97 ? -12.407 -1.915 3.805 1.00 88.94 97 THR A N 1
ATOM 739 C CA . THR A 1 97 ? -12.870 -0.702 3.119 1.00 88.94 97 THR A CA 1
ATOM 740 C C . THR A 1 97 ? -13.395 0.264 4.173 1.00 88.94 97 THR A C 1
ATOM 742 O O . THR A 1 97 ? -14.403 -0.031 4.819 1.00 88.94 97 THR A O 1
ATOM 745 N N . PHE A 1 98 ? -12.714 1.391 4.365 1.00 89.50 98 PHE A N 1
ATOM 746 C CA . PHE A 1 98 ? -12.984 2.352 5.436 1.00 89.50 98 PHE A CA 1
ATOM 747 C C . PHE A 1 98 ? -13.174 3.769 4.889 1.00 89.50 98 PHE A C 1
ATOM 749 O O . PHE A 1 98 ? -12.733 4.077 3.786 1.00 89.50 98 PHE A O 1
ATOM 756 N N . LEU A 1 99 ? -13.828 4.638 5.662 1.00 89.38 99 LEU A N 1
ATOM 757 C CA . LEU A 1 99 ? -13.928 6.063 5.339 1.00 89.38 99 LEU A CA 1
ATOM 758 C C . LEU A 1 99 ? -12.594 6.764 5.639 1.00 89.38 99 LEU A C 1
ATOM 760 O O . LEU A 1 99 ? -12.201 6.886 6.803 1.00 89.38 99 LEU A O 1
ATOM 764 N N . MET A 1 100 ? -11.892 7.209 4.597 1.00 90.25 100 MET A N 1
ATOM 765 C CA . MET A 1 100 ? -10.665 7.988 4.705 1.00 90.25 100 MET A CA 1
ATOM 766 C C . MET A 1 100 ? -11.008 9.452 4.974 1.00 90.25 100 MET A C 1
ATOM 768 O O . MET A 1 100 ? -11.313 10.221 4.066 1.00 90.25 100 MET A O 1
ATOM 772 N N . LYS A 1 101 ? -10.926 9.839 6.249 1.00 91.94 101 LYS A N 1
ATOM 773 C CA . LYS A 1 101 ? -11.311 11.167 6.740 1.00 91.94 101 LYS A CA 1
ATOM 774 C C . LYS A 1 101 ? -10.689 12.334 5.966 1.00 91.94 101 LYS A C 1
ATOM 776 O O . LYS A 1 101 ? -11.374 13.319 5.721 1.00 91.94 101 LYS A O 1
ATOM 781 N N . LEU A 1 102 ? -9.418 12.215 5.580 1.00 90.44 102 LEU A N 1
ATOM 782 C CA . LEU A 1 102 ? -8.675 13.271 4.887 1.00 90.44 102 LEU A CA 1
ATOM 783 C C . LEU A 1 102 ? -9.302 13.673 3.539 1.00 90.44 102 LEU A C 1
ATOM 785 O O . LEU A 1 102 ? -9.205 14.838 3.158 1.00 90.44 102 LEU A O 1
ATOM 789 N N . TYR A 1 103 ? -9.945 12.732 2.845 1.00 88.81 103 TYR A N 1
ATOM 790 C CA . TYR A 1 103 ? -10.516 12.943 1.508 1.00 88.81 103 TYR A CA 1
ATOM 791 C C . TYR A 1 103 ? -12.035 12.766 1.450 1.00 88.81 103 TYR A C 1
ATOM 793 O O . TYR A 1 103 ? -12.626 12.970 0.395 1.00 88.81 103 TYR A O 1
ATOM 801 N N . ASP A 1 104 ? -12.662 12.412 2.575 1.00 90.12 104 ASP A N 1
ATOM 802 C CA . ASP A 1 104 ? -14.097 12.126 2.680 1.00 90.12 104 ASP A CA 1
ATOM 803 C C . ASP A 1 104 ? -14.587 11.074 1.661 1.00 90.12 104 ASP A C 1
ATOM 805 O O . ASP A 1 104 ? -15.675 11.175 1.097 1.00 90.12 104 ASP A O 1
ATOM 809 N N . ASP A 1 105 ? -13.772 10.038 1.424 1.00 87.12 105 ASP A N 1
ATOM 810 C CA . ASP A 1 105 ? -14.085 8.944 0.496 1.00 87.12 105 ASP A CA 1
ATOM 811 C C . ASP A 1 105 ? -13.853 7.565 1.130 1.00 87.12 105 ASP A C 1
ATOM 813 O O . ASP A 1 105 ? -13.091 7.393 2.085 1.00 87.12 105 ASP A O 1
ATOM 817 N N . LEU A 1 106 ? -14.544 6.554 0.608 1.00 86.56 106 LEU A N 1
ATOM 818 C CA . LEU A 1 106 ? -14.326 5.162 0.965 1.00 86.56 106 LEU A CA 1
ATOM 819 C C . LEU A 1 106 ? -13.101 4.624 0.232 1.00 86.56 106 LEU A C 1
ATOM 821 O O . LEU A 1 106 ? -13.076 4.551 -0.994 1.00 86.56 106 LEU A O 1
ATOM 825 N N . SER A 1 107 ? -12.127 4.138 0.989 1.00 86.75 107 SER A N 1
ATOM 826 C CA . SER A 1 107 ? -10.882 3.618 0.434 1.00 86.75 107 SER A CA 1
ATOM 827 C C . SER A 1 107 ? -10.539 2.245 1.002 1.00 86.75 107 SER A C 1
ATOM 829 O O . SER A 1 107 ? -10.913 1.881 2.118 1.00 86.75 107 SER A O 1
ATOM 831 N N . SER A 1 108 ? -9.783 1.487 0.216 1.00 87.88 108 SER A N 1
ATOM 832 C CA . SER A 1 108 ? -9.059 0.290 0.634 1.00 87.88 108 SER A CA 1
ATOM 833 C C . SER A 1 108 ? -7.615 0.470 0.181 1.00 87.88 108 SER A C 1
ATOM 835 O O . SER A 1 108 ? -7.375 0.954 -0.926 1.00 87.88 108 SER A O 1
ATOM 837 N N . VAL A 1 109 ? -6.659 0.163 1.058 1.00 88.88 109 VAL A N 1
ATOM 838 C CA . VAL A 1 109 ? -5.229 0.351 0.789 1.00 88.88 109 VAL A CA 1
ATOM 839 C C . VAL A 1 109 ? -4.435 -0.851 1.285 1.00 88.88 109 VAL A C 1
ATOM 841 O O . VAL A 1 109 ? -4.676 -1.356 2.379 1.00 88.88 109 VAL A O 1
ATOM 844 N N . GLU A 1 110 ? -3.440 -1.263 0.507 1.00 88.62 110 GLU A N 1
ATOM 845 C CA . GLU A 1 110 ? -2.550 -2.390 0.818 1.00 88.62 110 GLU A CA 1
ATOM 846 C C . GLU A 1 110 ? -1.225 -1.868 1.390 1.00 88.62 110 GLU A C 1
ATOM 848 O O . GLU A 1 110 ? -0.139 -2.015 0.822 1.00 88.62 110 GLU A O 1
ATOM 853 N N . HIS A 1 111 ? -1.318 -1.136 2.504 1.00 91.06 111 HIS A N 1
ATOM 854 C CA . HIS A 1 111 ? -0.165 -0.508 3.149 1.00 91.06 111 HIS A CA 1
ATOM 855 C C . HIS A 1 111 ? 0.139 -1.185 4.486 1.00 91.06 111 HIS A C 1
ATOM 857 O O . HIS A 1 111 ? -0.701 -1.241 5.382 1.00 91.06 111 HIS A O 1
ATOM 863 N N . VAL A 1 112 ? 1.394 -1.597 4.687 1.00 92.50 112 VAL A N 1
ATOM 864 C CA . VAL A 1 112 ? 1.858 -2.165 5.971 1.00 92.50 112 VAL A CA 1
ATOM 865 C C . VAL A 1 112 ? 1.602 -1.208 7.141 1.00 92.50 112 VAL A C 1
ATOM 867 O O . VAL A 1 112 ? 1.293 -1.639 8.251 1.00 92.50 112 VAL A O 1
ATOM 870 N N . ASP A 1 113 ? 1.740 0.094 6.897 1.00 93.62 113 ASP A N 1
ATOM 871 C CA . ASP A 1 113 ? 1.456 1.124 7.891 1.00 93.62 113 ASP A CA 1
ATOM 872 C C . ASP A 1 113 ? -0.040 1.173 8.246 1.00 93.62 113 ASP A C 1
ATOM 874 O O . ASP A 1 113 ? -0.398 1.073 9.420 1.00 93.62 113 ASP A O 1
ATOM 878 N N . HIS A 1 114 ? -0.916 1.173 7.233 1.00 94.25 114 HIS A N 1
ATOM 879 C CA . HIS A 1 114 ? -2.363 1.061 7.423 1.00 94.25 114 HIS A CA 1
ATOM 880 C C . HIS A 1 114 ? -2.739 -0.189 8.229 1.00 94.25 114 HIS A C 1
ATOM 882 O O . HIS A 1 114 ? -3.496 -0.079 9.192 1.00 94.25 114 HIS A O 1
ATOM 888 N N . ALA A 1 115 ? -2.185 -1.361 7.902 1.00 93.69 115 ALA A N 1
ATOM 889 C CA . ALA A 1 115 ? -2.477 -2.608 8.610 1.00 93.69 115 ALA A CA 1
ATOM 890 C C . ALA A 1 115 ? -2.178 -2.518 10.118 1.00 93.69 115 ALA A C 1
ATOM 892 O O . ALA A 1 115 ? -2.960 -2.992 10.940 1.00 93.69 115 ALA A O 1
ATOM 893 N N . ARG A 1 116 ? -1.079 -1.856 10.504 1.00 95.62 116 ARG A N 1
ATOM 894 C CA . ARG A 1 116 ? -0.717 -1.656 11.917 1.00 95.62 116 ARG A CA 1
ATOM 895 C C . ARG A 1 116 ? -1.665 -0.692 12.622 1.00 95.62 116 ARG A C 1
ATOM 897 O O . ARG A 1 116 ? -2.170 -1.006 13.696 1.00 95.62 116 ARG A O 1
ATOM 904 N N . ILE A 1 117 ? -1.896 0.477 12.028 1.00 95.44 117 ILE A N 1
ATOM 905 C CA . ILE A 1 117 ? -2.655 1.551 12.681 1.00 95.44 117 ILE A CA 1
ATOM 906 C C . ILE A 1 117 ? -4.153 1.203 12.718 1.00 95.44 117 ILE A C 1
ATOM 908 O O . ILE A 1 117 ? -4.824 1.487 13.706 1.00 95.44 117 ILE A O 1
ATOM 912 N N . SER A 1 118 ? -4.688 0.537 11.688 1.00 95.25 118 SER A N 1
ATOM 913 C CA . SER A 1 118 ? -6.078 0.054 11.691 1.00 95.25 118 SER A CA 1
ATOM 914 C C . SER A 1 118 ? -6.316 -1.037 12.738 1.00 95.25 118 SER A C 1
ATOM 916 O O . SER A 1 118 ? -7.340 -1.007 13.421 1.00 95.25 118 SER A O 1
ATOM 918 N N . ALA A 1 119 ? -5.360 -1.953 12.940 1.00 95.56 119 ALA A N 1
ATOM 919 C CA . ALA A 1 119 ? -5.423 -2.946 14.013 1.00 95.56 119 ALA A CA 1
ATOM 920 C C . ALA A 1 119 ? -5.423 -2.300 15.409 1.00 95.56 119 ALA A C 1
ATOM 922 O O . ALA A 1 119 ? -6.242 -2.664 16.255 1.00 95.56 119 ALA A O 1
ATOM 923 N N . ASP A 1 120 ? -4.557 -1.309 15.636 1.00 96.62 120 ASP A N 1
ATOM 924 C CA . ASP A 1 120 ? -4.532 -0.533 16.882 1.00 96.62 120 ASP A CA 1
ATOM 925 C C . ASP A 1 120 ? -5.862 0.209 17.119 1.00 96.62 120 ASP A C 1
ATOM 927 O O . ASP A 1 120 ? -6.443 0.129 18.204 1.00 96.62 120 ASP A O 1
ATOM 931 N N . GLN A 1 121 ? -6.407 0.852 16.083 1.00 95.62 121 GLN A N 1
ATOM 932 C CA . GLN A 1 121 ? -7.697 1.539 16.149 1.00 95.62 121 GLN A CA 1
ATOM 933 C C . GLN A 1 121 ? -8.853 0.583 16.479 1.00 95.62 121 GLN A C 1
ATOM 935 O O . GLN A 1 121 ? -9.690 0.899 17.326 1.00 95.62 121 GLN A O 1
ATOM 940 N N . ALA A 1 122 ? -8.900 -0.593 15.848 1.00 94.06 122 ALA A N 1
ATOM 941 C CA . ALA A 1 122 ? -9.901 -1.611 16.156 1.00 94.06 122 ALA A CA 1
ATOM 942 C C . ALA A 1 122 ? -9.786 -2.082 17.617 1.00 94.06 122 ALA A C 1
ATOM 944 O O . ALA A 1 122 ? -10.794 -2.172 18.319 1.00 94.06 122 ALA A O 1
ATOM 945 N N . GLY A 1 123 ? -8.562 -2.304 18.111 1.00 94.88 123 GLY A N 1
ATOM 946 C CA . GLY A 1 123 ? -8.307 -2.658 19.510 1.00 94.88 123 GLY A CA 1
ATOM 947 C C . GLY A 1 123 ? -8.807 -1.596 20.495 1.00 94.88 123 GLY A C 1
ATOM 948 O O . GLY A 1 123 ? -9.498 -1.922 21.465 1.00 94.88 123 GLY A O 1
ATOM 949 N N . LYS A 1 124 ? -8.531 -0.317 20.215 1.00 95.56 124 LYS A N 1
ATOM 950 C CA . LYS A 1 124 ? -9.050 0.818 20.996 1.00 95.56 124 LYS A CA 1
ATOM 951 C C . LYS A 1 124 ? -10.577 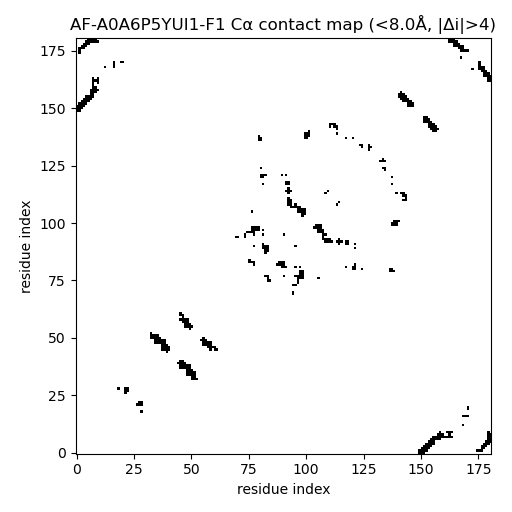0.856 20.987 1.00 95.56 124 LYS A C 1
ATOM 953 O O . LYS A 1 124 ? -11.180 0.992 22.049 1.00 95.56 124 LYS A O 1
ATOM 958 N N . ALA A 1 125 ? -11.204 0.682 19.824 1.00 92.88 125 ALA A N 1
ATOM 959 C CA . ALA A 1 125 ? -12.659 0.681 19.688 1.00 92.88 125 ALA A CA 1
ATOM 960 C C . ALA A 1 125 ? -13.327 -0.462 20.470 1.00 92.88 125 ALA A C 1
ATOM 962 O O . ALA A 1 125 ? -14.351 -0.243 21.117 1.00 92.88 125 ALA A O 1
ATOM 963 N N . ILE A 1 126 ? -12.737 -1.663 20.459 1.00 93.50 126 ILE A N 1
ATOM 964 C CA . ILE A 1 126 ? -13.209 -2.802 21.259 1.00 93.50 126 ILE A CA 1
ATOM 965 C C . ILE A 1 126 ? -13.162 -2.450 22.750 1.00 93.50 126 ILE A C 1
ATOM 967 O O . ILE A 1 126 ? -14.169 -2.573 23.445 1.00 93.50 126 ILE A O 1
ATOM 971 N N . LYS A 1 127 ? -12.020 -1.952 23.242 1.00 95.19 127 LYS A N 1
ATOM 972 C CA . LYS A 1 127 ? -11.852 -1.618 24.665 1.00 95.19 127 LYS A CA 1
ATOM 973 C C . LYS A 1 127 ? -12.718 -0.462 25.136 1.00 95.19 127 LYS A C 1
ATOM 975 O O . LYS A 1 127 ? -13.248 -0.523 26.242 1.00 95.19 127 LYS A O 1
ATOM 980 N N . ALA A 1 128 ? -12.898 0.559 24.313 1.00 93.12 128 ALA A N 1
ATOM 981 C CA . ALA A 1 128 ? -13.796 1.655 24.635 1.00 93.12 128 ALA A CA 1
ATOM 982 C C . ALA A 1 128 ? -15.257 1.181 24.680 1.00 93.12 128 ALA A C 1
ATOM 984 O O . ALA A 1 128 ? -15.980 1.515 25.616 1.00 93.12 128 ALA A O 1
ATOM 985 N N . SER A 1 129 ? -15.664 0.305 23.751 1.00 89.50 129 SER A N 1
ATOM 986 C CA . SER A 1 129 ? -17.006 -0.288 23.754 1.00 89.50 129 SER A CA 1
ATOM 987 C C . SER A 1 129 ? -17.282 -1.139 24.999 1.00 89.50 129 SER A C 1
ATOM 989 O O . SER A 1 129 ? -18.414 -1.133 25.472 1.00 89.50 129 SER A O 1
ATOM 991 N N . GLU A 1 130 ? -16.287 -1.855 25.536 1.00 92.31 130 GLU A N 1
ATOM 992 C CA . GLU A 1 130 ? -16.414 -2.597 26.806 1.00 92.31 130 GLU A CA 1
ATOM 993 C C . GLU A 1 130 ? -16.647 -1.661 28.006 1.00 92.31 130 GLU A C 1
ATOM 995 O O . GLU A 1 130 ? -17.319 -2.038 28.964 1.00 92.31 130 GLU A O 1
ATOM 1000 N N . LYS A 1 131 ? -16.092 -0.444 27.959 1.00 94.69 131 LYS A N 1
ATOM 1001 C CA . LYS A 1 131 ? -16.126 0.539 29.053 1.00 94.69 131 LYS A CA 1
ATOM 1002 C C . LYS A 1 131 ? -17.217 1.605 28.917 1.00 94.69 131 LYS A C 1
ATOM 1004 O O . LYS A 1 131 ? -17.413 2.382 29.846 1.00 94.69 131 LYS A O 1
ATOM 1009 N N . GLY A 1 132 ? -17.909 1.670 27.778 1.00 92.75 132 GLY A N 1
ATOM 1010 C CA . GLY A 1 132 ? -18.823 2.772 27.458 1.00 92.75 132 GLY A CA 1
ATOM 1011 C C . GLY A 1 132 ? -18.108 4.098 27.160 1.00 92.75 132 GLY A C 1
ATOM 1012 O O . GLY A 1 132 ? -18.700 5.163 27.311 1.00 92.75 132 GLY A O 1
ATOM 1013 N N . GLU A 1 133 ? -16.838 4.040 26.758 1.00 94.62 133 GLU A N 1
ATOM 1014 C CA . GLU A 1 133 ? -16.020 5.194 26.376 1.00 94.62 133 GLU A CA 1
ATOM 1015 C C . GLU A 1 133 ? -16.091 5.435 24.856 1.00 94.62 133 GLU A C 1
ATOM 1017 O O . GLU A 1 133 ? -16.463 4.550 24.080 1.00 94.62 133 GLU A O 1
ATOM 1022 N N . SER A 1 134 ? -15.707 6.633 24.409 1.00 90.50 134 SER A N 1
ATOM 1023 C CA . SER A 1 134 ? -15.557 6.961 22.988 1.00 90.50 134 SER A CA 1
ATOM 1024 C C . SER A 1 134 ? -14.091 6.902 22.545 1.00 90.50 134 SER A C 1
ATOM 1026 O O . SER A 1 134 ? -13.170 7.070 23.344 1.00 90.50 134 SER A O 1
ATOM 1028 N N . VAL A 1 135 ? -13.867 6.671 21.249 1.00 93.44 135 VAL A N 1
ATOM 1029 C CA . VAL A 1 135 ? -12.541 6.727 20.612 1.00 93.44 135 VAL A CA 1
ATOM 1030 C C . VAL A 1 135 ? -12.570 7.798 19.533 1.00 93.44 135 VAL A C 1
ATOM 1032 O O . VAL A 1 135 ? -13.601 8.016 18.897 1.00 93.44 135 VAL A O 1
ATOM 1035 N N . VAL A 1 136 ? -11.437 8.463 19.324 1.00 93.56 136 VAL A N 1
ATOM 1036 C CA . VAL A 1 136 ? -11.260 9.388 18.201 1.00 93.56 136 VAL A CA 1
ATOM 1037 C C . VAL A 1 136 ? -11.365 8.617 16.885 1.00 93.56 136 VAL A C 1
ATOM 1039 O O . VAL A 1 136 ? -10.925 7.472 16.785 1.00 93.56 136 VAL A O 1
ATOM 1042 N N . GLU A 1 137 ? -11.970 9.240 15.882 1.00 93.44 137 GLU A N 1
ATOM 1043 C CA . GLU A 1 137 ? -12.087 8.673 14.541 1.00 93.44 137 GLU A CA 1
ATOM 1044 C C . GLU A 1 137 ? -10.718 8.365 13.929 1.00 93.44 137 GLU A C 1
ATOM 1046 O O . GLU A 1 137 ? -9.747 9.091 14.141 1.00 93.44 137 GLU A O 1
ATOM 1051 N N . TYR A 1 138 ? -10.657 7.295 13.137 1.00 94.88 138 TYR A N 1
ATOM 1052 C CA . TYR A 1 138 ? -9.483 6.968 12.344 1.00 94.88 138 TYR A CA 1
ATOM 1053 C C . TYR A 1 138 ? -9.171 8.082 11.340 1.00 94.88 138 TYR A C 1
ATOM 1055 O O . TYR A 1 138 ? -9.980 8.378 10.460 1.00 94.88 138 TYR A O 1
ATOM 1063 N N . ASP A 1 139 ? -7.986 8.670 11.473 1.00 93.88 139 ASP A N 1
ATOM 1064 C CA . ASP A 1 139 ? -7.494 9.754 10.627 1.00 93.88 139 ASP A CA 1
ATOM 1065 C C . ASP A 1 139 ? -6.131 9.359 10.053 1.00 93.88 139 ASP 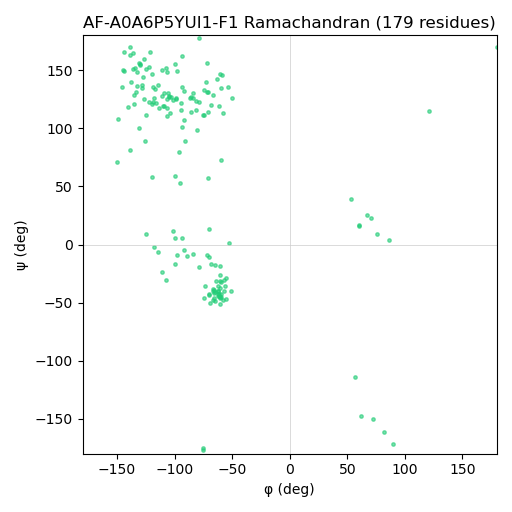A C 1
ATOM 1067 O O . ASP A 1 139 ? -5.083 9.519 10.683 1.00 93.88 139 ASP A O 1
ATOM 1071 N N . TYR A 1 140 ? -6.170 8.700 8.897 1.00 94.25 140 TYR A N 1
ATOM 1072 C CA . TYR A 1 140 ? -4.998 8.107 8.268 1.00 94.25 140 TYR A CA 1
ATOM 1073 C C . TYR A 1 140 ? -4.484 8.987 7.140 1.00 94.25 140 TYR A C 1
ATOM 1075 O O . TYR A 1 140 ? -5.207 9.260 6.186 1.00 94.25 140 TYR A O 1
ATOM 1083 N N . LEU A 1 141 ? -3.209 9.362 7.232 1.00 94.25 141 LEU A N 1
ATOM 1084 C CA . LEU A 1 141 ? -2.445 9.899 6.116 1.00 94.25 141 LEU A CA 1
ATOM 1085 C C . LEU A 1 141 ? -1.859 8.716 5.335 1.00 94.25 141 LEU A C 1
ATOM 1087 O O . LEU A 1 141 ? -1.001 8.020 5.889 1.00 94.25 141 LEU A O 1
ATOM 1091 N N . PRO A 1 142 ? -2.267 8.477 4.073 1.00 92.69 142 PRO A N 1
ATOM 1092 C CA . PRO A 1 142 ? -1.676 7.423 3.262 1.00 92.69 142 PRO A CA 1
ATOM 1093 C C . PRO A 1 142 ? -0.158 7.509 3.257 1.00 92.69 142 PRO A C 1
ATOM 1095 O O . PRO A 1 142 ? 0.404 8.560 2.958 1.00 92.69 142 PRO A O 1
ATOM 1098 N N . TYR A 1 143 ? 0.492 6.401 3.603 1.00 90.38 143 TYR A N 1
ATOM 1099 C CA . TYR A 1 143 ? 1.942 6.294 3.631 1.00 90.38 143 TYR A CA 1
ATOM 1100 C C . TYR A 1 143 ? 2.391 4.983 2.994 1.00 90.38 143 TYR A C 1
ATOM 1102 O O . TYR A 1 143 ? 2.045 3.892 3.454 1.00 90.38 143 TYR A O 1
ATOM 1110 N N . PHE A 1 144 ? 3.208 5.099 1.948 1.00 86.81 144 PHE A N 1
ATOM 1111 C CA . PHE A 1 144 ? 3.791 3.963 1.245 1.00 86.81 144 PHE A CA 1
ATOM 1112 C C . PHE A 1 144 ? 5.287 4.182 1.029 1.00 86.81 144 PHE A C 1
ATOM 1114 O O . PHE A 1 144 ? 5.727 5.271 0.656 1.00 86.81 144 PHE A O 1
ATOM 112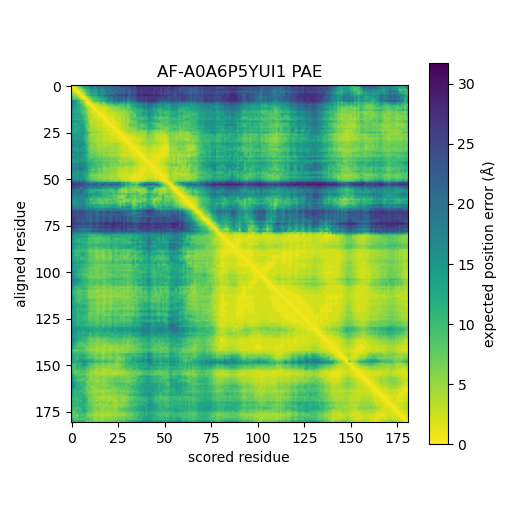1 N N . TYR A 1 145 ? 6.098 3.149 1.264 1.00 85.06 145 TYR A N 1
ATOM 1122 C CA . TYR A 1 145 ? 7.555 3.273 1.209 1.00 85.06 145 TYR A CA 1
ATOM 1123 C C . TYR A 1 145 ? 8.221 2.066 0.530 1.00 85.06 145 TYR A C 1
ATOM 1125 O O . TYR A 1 145 ? 8.736 1.153 1.182 1.00 85.06 145 TYR A O 1
ATOM 1133 N N . PRO A 1 146 ? 8.256 2.022 -0.809 1.00 79.25 146 PRO A N 1
ATOM 1134 C CA . PRO A 1 146 ? 8.943 0.948 -1.497 1.00 79.25 146 PRO A CA 1
ATOM 1135 C C . PRO A 1 146 ? 10.457 1.127 -1.354 1.00 79.25 146 PRO A C 1
ATOM 1137 O O . PRO A 1 146 ? 11.009 2.228 -1.481 1.00 79.25 146 PRO A O 1
ATOM 1140 N N . ARG A 1 147 ? 11.148 0.008 -1.138 1.00 78.31 147 ARG A N 1
ATOM 1141 C CA . ARG A 1 147 ? 12.607 -0.076 -1.224 1.00 78.31 147 ARG A CA 1
ATOM 1142 C C . ARG A 1 147 ? 12.971 -1.053 -2.325 1.00 78.31 147 ARG A C 1
ATOM 1144 O O . ARG A 1 147 ? 12.511 -2.188 -2.325 1.00 78.31 147 ARG A O 1
ATOM 1151 N N . SER A 1 148 ? 13.802 -0.603 -3.254 1.00 74.19 148 SER A N 1
ATOM 1152 C CA . SER A 1 148 ? 14.314 -1.442 -4.333 1.00 74.19 148 SER A CA 1
ATOM 1153 C C . SER A 1 148 ? 15.776 -1.102 -4.569 1.00 74.19 148 SER A C 1
ATOM 1155 O O . SER A 1 148 ? 16.104 0.021 -4.965 1.00 74.19 148 SER A O 1
ATOM 1157 N N . ILE A 1 149 ? 16.637 -2.093 -4.364 1.00 74.94 149 ILE A N 1
ATOM 1158 C CA . ILE A 1 149 ? 18.082 -1.982 -4.542 1.00 74.94 149 ILE A CA 1
ATOM 1159 C C . ILE A 1 149 ? 18.646 -0.845 -3.660 1.00 74.94 149 ILE A C 1
ATOM 1161 O O . ILE A 1 149 ? 18.533 -0.936 -2.442 1.00 74.94 149 ILE A O 1
ATOM 1165 N N . ASP A 1 150 ? 19.165 0.246 -4.237 1.00 73.69 150 ASP A N 1
ATOM 1166 C CA . ASP A 1 150 ? 19.784 1.369 -3.498 1.00 73.69 150 ASP A CA 1
ATOM 1167 C C . ASP A 1 150 ? 18.845 2.574 -3.315 1.00 73.69 150 ASP A C 1
ATOM 1169 O O . ASP A 1 150 ? 19.247 3.641 -2.833 1.00 73.69 150 ASP A O 1
ATOM 1173 N N . LEU A 1 151 ? 17.585 2.424 -3.730 1.00 72.94 151 LEU A N 1
ATOM 1174 C CA . LEU A 1 151 ? 16.584 3.481 -3.701 1.00 72.94 151 LEU A CA 1
ATOM 1175 C C . LEU A 1 151 ? 15.605 3.243 -2.557 1.00 72.94 151 LEU A C 1
ATOM 1177 O O . LEU A 1 151 ? 14.979 2.184 -2.471 1.00 72.94 151 LEU A O 1
ATOM 1181 N N . ALA A 1 152 ? 15.438 4.262 -1.717 1.00 79.44 152 ALA A N 1
ATOM 1182 C CA . ALA A 1 152 ? 14.335 4.349 -0.776 1.00 79.44 152 ALA A CA 1
ATOM 1183 C C . ALA A 1 152 ? 13.445 5.529 -1.176 1.00 79.44 152 ALA A C 1
ATOM 1185 O O . ALA A 1 152 ? 13.914 6.593 -1.588 1.00 79.44 152 ALA A O 1
ATOM 1186 N N . ARG A 1 153 ? 12.136 5.317 -1.122 1.00 80.81 153 ARG A N 1
ATOM 1187 C CA . ARG A 1 153 ? 11.148 6.334 -1.472 1.00 80.81 153 ARG A CA 1
ATOM 1188 C C . ARG A 1 153 ? 10.044 6.316 -0.441 1.00 80.81 153 ARG A C 1
ATOM 1190 O O . ARG A 1 153 ? 9.794 5.275 0.160 1.00 80.81 153 ARG A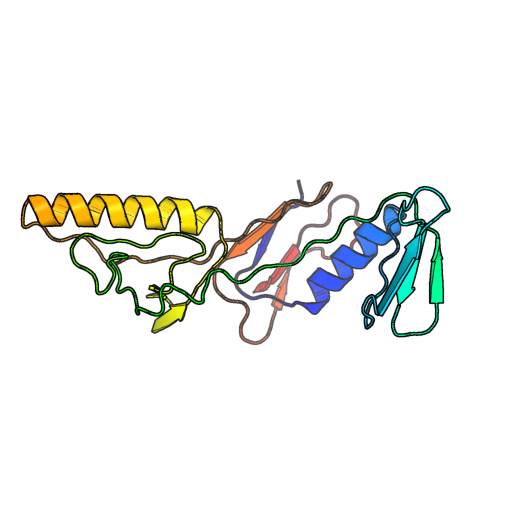 O 1
ATOM 1197 N N . GLN A 1 154 ? 9.433 7.468 -0.242 1.00 87.75 154 GLN A N 1
ATOM 1198 C CA . GLN A 1 154 ? 8.328 7.665 0.671 1.00 87.75 154 GLN A CA 1
ATOM 1199 C C . GLN A 1 154 ? 7.270 8.505 -0.039 1.00 87.75 154 GLN A C 1
ATOM 1201 O O . GLN A 1 154 ? 7.565 9.559 -0.607 1.00 87.75 154 GLN A O 1
ATOM 1206 N N . PHE A 1 155 ? 6.044 8.012 -0.012 1.00 87.06 155 PHE A N 1
ATOM 1207 C CA . PHE A 1 155 ? 4.874 8.652 -0.592 1.00 87.06 155 PHE A CA 1
ATOM 1208 C C . PHE A 1 155 ? 3.906 8.964 0.535 1.00 87.06 155 PHE A C 1
ATOM 1210 O O . PHE A 1 155 ? 3.685 8.103 1.388 1.00 87.06 155 PHE A O 1
ATOM 1217 N N . TYR A 1 156 ? 3.376 10.185 0.529 1.00 91.00 156 TYR A N 1
ATOM 1218 C CA . TYR A 1 156 ? 2.413 10.660 1.512 1.00 91.00 156 TYR A CA 1
ATOM 1219 C C . TYR A 1 156 ? 1.194 11.240 0.801 1.00 91.00 156 TYR A C 1
ATOM 1221 O O . TYR A 1 156 ? 1.348 11.995 -0.155 1.00 91.00 156 TYR A O 1
ATOM 1229 N N . GLY A 1 157 ? -0.001 10.925 1.293 1.00 90.19 157 GLY A N 1
ATOM 1230 C CA . GLY A 1 157 ? -1.252 11.423 0.724 1.00 90.19 157 GLY A CA 1
ATOM 1231 C C . GLY A 1 157 ? -1.611 10.788 -0.623 1.00 90.19 157 GLY A C 1
ATOM 1232 O O . GLY A 1 157 ? -1.273 9.634 -0.886 1.00 90.19 157 GLY A O 1
ATOM 1233 N N . GLU A 1 158 ? -2.306 11.550 -1.465 1.00 85.25 158 GLU A N 1
ATOM 1234 C CA . GLU A 1 158 ? -2.831 11.110 -2.758 1.00 85.25 158 GLU A CA 1
ATOM 1235 C C . GLU A 1 158 ? -2.076 11.690 -3.955 1.00 85.25 158 GLU A C 1
ATOM 1237 O O . GLU A 1 158 ? -1.510 12.782 -3.927 1.00 85.25 158 GLU A O 1
ATOM 1242 N N . ASN A 1 159 ? -2.097 10.935 -5.050 1.00 82.00 159 ASN A N 1
ATOM 1243 C CA . ASN A 1 159 ? -1.449 11.260 -6.314 1.00 82.00 159 ASN A CA 1
ATOM 1244 C C . ASN A 1 159 ? -2.398 11.931 -7.322 1.00 82.00 159 ASN A C 1
ATOM 1246 O O . ASN A 1 159 ? -2.523 11.459 -8.455 1.00 82.00 159 ASN A O 1
ATOM 1250 N N . VAL A 1 160 ? -3.065 13.010 -6.915 1.00 83.69 160 VAL A N 1
ATOM 1251 C CA . VAL A 1 160 ? -4.024 13.754 -7.750 1.00 83.69 160 VAL A CA 1
ATOM 1252 C C . VAL A 1 160 ? -3.497 15.140 -8.126 1.00 83.69 160 VAL A C 1
ATOM 1254 O O . VAL A 1 160 ? -2.756 15.753 -7.366 1.00 83.69 160 VAL A O 1
ATOM 1257 N N . GLY A 1 161 ? -3.914 15.642 -9.292 1.00 85.81 161 GLY A N 1
ATOM 1258 C CA . GLY A 1 161 ? -3.556 16.978 -9.778 1.00 85.81 161 GLY A CA 1
ATOM 1259 C C . GLY A 1 161 ? -2.271 17.040 -10.609 1.00 85.81 161 GLY A C 1
ATOM 1260 O O . GLY A 1 161 ? -1.703 16.020 -11.008 1.00 85.81 161 GLY A O 1
ATOM 1261 N N . ASP A 1 162 ?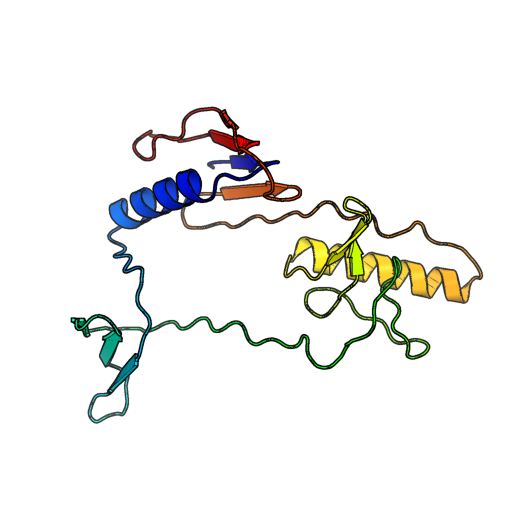 -1.854 18.270 -10.908 1.00 85.06 162 ASP A N 1
ATOM 1262 C CA . ASP A 1 162 ? -0.582 18.548 -11.572 1.00 85.06 162 ASP A CA 1
ATOM 1263 C C . ASP A 1 162 ? 0.587 18.307 -10.621 1.00 85.06 162 ASP A C 1
ATOM 1265 O O . ASP A 1 162 ? 0.439 18.375 -9.406 1.00 85.06 162 ASP A O 1
ATOM 1269 N N . THR A 1 163 ? 1.768 18.040 -11.178 1.00 82.44 163 THR A N 1
ATOM 1270 C CA . THR A 1 163 ? 2.961 17.769 -10.374 1.00 82.44 163 THR A CA 1
ATOM 1271 C C . THR A 1 163 ? 4.063 18.787 -10.616 1.00 82.44 163 THR A C 1
ATOM 1273 O O . THR A 1 163 ? 4.451 19.049 -11.756 1.00 82.44 163 THR A O 1
ATOM 1276 N N . VAL A 1 164 ? 4.667 19.252 -9.529 1.00 84.88 164 VAL A N 1
ATOM 1277 C CA . VAL A 1 164 ? 5.902 20.027 -9.502 1.00 84.88 164 VAL A CA 1
ATOM 1278 C C . VAL A 1 164 ? 7.057 19.126 -9.081 1.00 84.88 164 VAL A C 1
ATOM 1280 O O . VAL A 1 164 ? 7.018 18.467 -8.046 1.00 84.88 164 VAL A O 1
ATOM 1283 N N . LEU A 1 165 ? 8.120 19.098 -9.884 1.00 86.00 165 LEU A N 1
ATOM 1284 C CA . LEU A 1 165 ? 9.343 18.363 -9.573 1.00 86.00 165 LEU A CA 1
ATOM 1285 C C . LEU A 1 165 ? 10.356 19.276 -8.873 1.00 86.00 165 LEU A C 1
ATOM 1287 O O . LEU A 1 165 ? 10.613 20.390 -9.323 1.00 86.00 165 LEU A O 1
ATOM 1291 N N . LEU A 1 166 ? 10.989 18.768 -7.817 1.00 87.56 166 LEU A N 1
ATOM 1292 C CA . LEU A 1 166 ? 12.013 19.472 -7.051 1.00 87.56 166 LEU A CA 1
ATOM 1293 C C . LEU A 1 166 ? 13.289 18.635 -6.928 1.00 87.56 166 LEU A C 1
ATOM 1295 O O . LEU A 1 166 ? 13.225 17.429 -6.697 1.00 87.56 166 LEU A O 1
ATOM 1299 N N . GLY A 1 167 ? 14.450 19.287 -6.961 1.00 88.94 167 GLY A N 1
ATOM 1300 C CA . GLY A 1 167 ? 15.747 18.647 -6.720 1.00 88.94 167 GLY A CA 1
ATOM 1301 C C . GLY A 1 167 ? 16.330 17.922 -7.937 1.00 88.94 167 GLY A C 1
ATOM 1302 O O . GLY A 1 167 ? 15.960 18.188 -9.077 1.00 88.94 167 GLY A O 1
ATOM 1303 N N . ASP A 1 168 ? 17.284 17.026 -7.680 1.00 87.12 168 ASP A N 1
ATOM 1304 C CA . ASP A 1 168 ? 18.047 16.324 -8.713 1.00 87.12 168 ASP A CA 1
ATOM 1305 C C . ASP A 1 168 ? 17.411 14.973 -9.054 1.00 87.12 168 ASP A C 1
ATOM 1307 O O . ASP A 1 168 ? 17.562 13.984 -8.323 1.00 87.12 168 ASP A O 1
ATOM 1311 N N . ASN A 1 169 ? 16.687 14.941 -10.175 1.00 84.06 169 ASN A N 1
ATOM 1312 C CA . ASN A 1 169 ? 16.071 13.735 -10.718 1.00 84.06 169 ASN A CA 1
ATOM 1313 C C . ASN A 1 169 ? 16.947 13.012 -11.753 1.00 84.06 169 ASN A C 1
ATOM 1315 O O . ASN A 1 169 ? 16.468 12.049 -12.358 1.00 84.06 169 ASN A O 1
ATOM 1319 N N . ASN A 1 170 ? 18.192 13.448 -11.979 1.00 83.56 170 ASN A N 1
ATOM 1320 C CA . ASN A 1 170 ? 19.063 12.827 -12.965 1.00 83.56 170 ASN A CA 1
ATOM 1321 C C . ASN A 1 170 ? 19.517 11.444 -12.463 1.00 83.56 170 ASN A C 1
ATOM 1323 O O . ASN A 1 170 ? 20.285 11.346 -11.506 1.00 83.56 170 ASN A O 1
ATOM 1327 N N . PRO A 1 171 ? 19.108 10.342 -13.112 1.00 75.38 171 PRO A N 1
ATOM 1328 C CA . PRO A 1 171 ? 19.451 8.995 -12.661 1.00 75.38 171 PRO A CA 1
ATOM 1329 C C . PRO A 1 171 ? 20.932 8.639 -12.849 1.00 75.38 171 PRO A C 1
ATOM 1331 O O . PRO A 1 171 ? 21.365 7.603 -12.348 1.00 75.38 171 PRO A O 1
ATOM 1334 N N . GLN A 1 172 ? 21.698 9.458 -13.575 1.00 79.12 172 GLN A N 1
ATOM 1335 C CA . GLN A 1 172 ? 23.149 9.312 -13.715 1.00 79.12 172 GLN A CA 1
ATOM 1336 C C . GLN A 1 172 ? 23.928 10.057 -12.627 1.00 79.12 172 GLN A C 1
ATOM 1338 O O . GLN A 1 172 ? 25.139 9.870 -12.514 1.00 79.12 172 GLN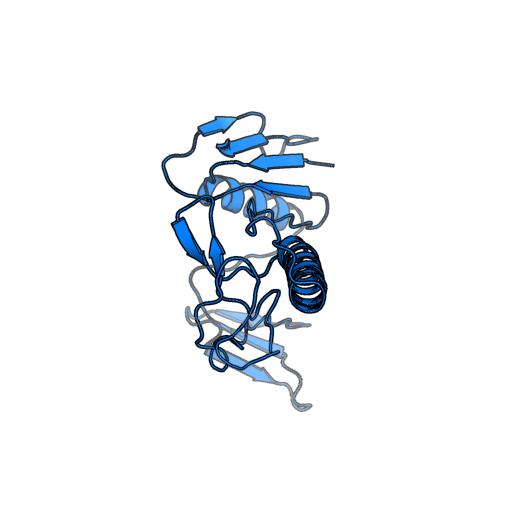 A O 1
ATOM 1343 N N . SER A 1 173 ? 23.265 10.893 -11.823 1.00 82.94 173 SER A N 1
ATOM 1344 C CA . SER A 1 173 ? 23.927 11.568 -10.714 1.00 82.94 173 SER A CA 1
ATOM 1345 C C . SER A 1 173 ? 24.487 10.548 -9.715 1.00 82.94 173 SER A C 1
ATOM 1347 O O . SER A 1 173 ? 23.859 9.518 -9.469 1.00 82.94 173 SER A O 1
ATOM 1349 N N . PRO A 1 174 ? 25.629 10.826 -9.058 1.00 81.81 174 PRO A N 1
ATOM 1350 C CA . PRO A 1 174 ? 26.190 9.922 -8.049 1.00 81.81 174 PRO A CA 1
ATOM 1351 C C . PRO A 1 174 ? 25.254 9.672 -6.855 1.00 81.81 174 PRO A C 1
ATOM 1353 O O . PRO A 1 174 ? 25.348 8.647 -6.181 1.00 81.81 174 PRO A O 1
ATOM 1356 N N . LYS A 1 175 ? 24.360 10.627 -6.560 1.00 83.06 175 LYS A N 1
ATOM 1357 C CA . LYS A 1 175 ? 23.410 10.568 -5.442 1.00 83.06 175 LYS A CA 1
ATOM 1358 C C . LYS A 1 175 ? 22.126 11.344 -5.780 1.00 83.06 175 LYS A C 1
ATOM 1360 O O . LYS A 1 175 ? 21.914 12.413 -5.205 1.00 83.06 175 LYS A O 1
ATOM 1365 N N . PRO A 1 176 ? 21.279 10.835 -6.694 1.00 80.75 176 PRO A N 1
ATOM 1366 C CA . PRO A 1 176 ? 20.058 11.527 -7.089 1.00 80.75 176 PRO A CA 1
ATOM 1367 C C . PRO A 1 176 ? 19.159 11.718 -5.869 1.00 80.75 176 PRO A C 1
ATOM 1369 O O . PRO A 1 176 ? 18.987 10.800 -5.060 1.00 80.75 176 PRO A O 1
ATOM 1372 N N . LYS A 1 177 ? 18.603 12.917 -5.713 1.00 85.88 177 LYS A N 1
ATOM 1373 C CA . LYS A 1 177 ? 17.689 13.255 -4.621 1.00 85.88 177 LYS A CA 1
ATOM 1374 C C . LYS A 1 177 ? 16.704 14.303 -5.115 1.00 85.88 177 LYS A C 1
ATOM 1376 O O . LYS A 1 177 ? 17.054 15.471 -5.273 1.00 85.88 177 LYS A O 1
ATOM 1381 N N . PHE A 1 178 ? 15.468 13.867 -5.295 1.00 86.19 178 PHE A N 1
ATOM 1382 C CA . PHE A 1 178 ? 14.367 14.691 -5.764 1.00 86.19 178 PHE A CA 1
ATOM 1383 C C . PHE A 1 178 ? 13.109 14.418 -4.939 1.00 86.19 178 PHE A C 1
ATOM 1385 O O . PHE A 1 178 ? 13.035 13.422 -4.217 1.00 86.19 178 PHE A O 1
ATOM 1392 N N . GLY A 1 179 ? 12.135 15.310 -5.052 1.00 84.25 179 GLY A N 1
ATOM 1393 C CA . GLY A 1 179 ? 10.781 15.163 -4.530 1.00 84.25 179 GLY A CA 1
ATOM 1394 C C . GLY A 1 179 ? 9.779 15.681 -5.554 1.00 84.25 179 GLY A C 1
ATOM 1395 O O . GLY A 1 179 ? 10.166 16.295 -6.551 1.00 84.25 179 GLY A O 1
ATOM 1396 N N . SER A 1 180 ? 8.500 15.426 -5.320 1.00 83.19 180 SER A N 1
ATOM 1397 C CA . SER A 1 180 ? 7.433 16.016 -6.123 1.00 83.19 180 SER A CA 1
ATOM 1398 C C . SER A 1 180 ? 6.210 16.308 -5.275 1.00 83.19 180 SER A C 1
ATOM 1400 O O . SER A 1 180 ? 6.001 15.605 -4.292 1.00 83.19 180 SER A O 1
ATOM 1402 N N . TYR A 1 181 ? 5.437 17.323 -5.639 1.00 80.31 181 TYR A N 1
ATOM 1403 C CA . TYR A 1 181 ? 4.151 17.609 -5.015 1.00 80.31 181 TYR A CA 1
ATOM 1404 C C . TYR A 1 181 ? 3.139 18.147 -6.022 1.00 80.31 181 TYR A C 1
ATOM 1406 O O . TYR A 1 181 ? 3.585 18.447 -7.154 1.00 80.31 181 TYR A O 1
#

InterPro domains:
  IPR016156 FAD/NAD-linked reductase, dimerisation domain superfamily [G3DSA:3.30.390.30] (143-181)
  IPR036188 FAD/NAD(P)-binding domain superfamily [G3DSA:3.50.50.60] (12-142)
  IPR036188 FAD/NAD(P)-binding domain superfamily [SSF51905] (3-147)
  IPR048618 Monodehydroascorbate reductase 3-like, C-terminal domain [PF21791] (141-181)
  IPR050446 FAD-dependent Oxidoreductases and Apoptosis Regulators [PTHR43557] (23-181)

Secondary structure (DSSP, 8-state):
-EEEEESS--HHHHHHHHHHHHHTTT-----S--EEEEEE-TTS-EEEEEESSS-EEE-S---------GGGS----B-TT-B-SSTT-B--GGG--EEETTTTEEE----HHHHHHHHHHHHHHHHHHHHT---PPP----EE--EETTEEEEEES---S---EEEE--TTSSS-EEEE-

pLDDT: mean 80.01, std 14.72, range [33.91, 96.62]

Sequence (181 aa):
MVSVHCPGFSPLALLLSMRIVNANKGIKIIKGTVAVGFTSDSNGEVTEVKLKVAECWKLTLLLVLVEDLLQRYLKGRLMFFFKTSVPNVYAVGDVATFLMKLYDDLSSVEHVDHARISADQAGKAIKASEKGESVVEYDYLPYFYPRSIDLARQFYGENVGDTVLLGDNNPQSPKPKFGSY

Mean predicted aligned error: 9.55 Å

Radius of gyration: 21.62 Å; Cα contacts (8 Å, |Δi|>4): 285; chains: 1; bounding box: 48×53×60 Å

Solvent-accessible surface area (backbone atoms only — not comparable to full-atom values): 10746 Å² total; per-residue (Å²): 128,31,65,28,57,26,62,10,50,52,69,64,64,53,52,51,39,50,50,50,55,37,44,79,70,73,48,85,83,88,76,98,64,46,80,74,48,71,44,57,53,98,85,65,51,71,38,31,46,31,32,70,64,92,48,78,44,84,50,88,77,86,87,85,88,76,93,78,80,74,61,79,82,55,86,43,83,16,50,52,46,30,44,45,88,51,87,98,40,69,48,49,27,65,57,23,39,30,47,36,57,84,75,75,39,79,43,64,56,87,31,76,60,50,31,54,54,40,45,53,44,33,54,49,40,53,56,22,60,77,71,76,48,84,72,82,69,48,74,66,75,49,54,50,66,64,72,58,95,75,43,40,37,39,37,38,60,62,70,63,80,77,60,49,81,43,76,43,71,50,72,85,48,98,74,42,42,31,34,27,46